Protein 2Z1U (pdb70)

Foldseek 3Di:
DQAQVCAPPDDNVVCCCVVAQCVLLPDVQQVVVDPDGDDDDDDDKFKDKDKAQAPPQDFFPDGSLLLQQQQQLQVRLQQQWQWAEKEKEKEFEHPADVVSVRVSSNNNSVQCVVSNYGHRYYYYHYDYHPPGDGIMMMMMIMTGHDDVVTADLQQADAQKFKKKLAAFQQLQLGSVQVVVVHDQDPPGTALRHHFNVLSNCCPPPLHQWHGKDFQFAQAQLVSQLSSLQSNQWEWEFEAVLRHHDPSSVVSQVVVVHDRRGGGHNNMMMTIGHPVSVVVSLVSSCVTRNNVRMGGTTGIRHAPRVYVPGRSWYWYQYPVRHIDTRDGDDDRPSSD

Sequence (335 aa):
TLLLDYGSGGRASHRLISDLFLRHFDNPILGTLNDAARLDLTGPLAMSTDSYTVDPIFFPGGDIGTLAVHGTVNDVSMLGARPRYLSCGFILEEGLDMDILERVVASMGKAAREAGVFIVTGDTKVVPRGACDKMFINTTGIGEILVDPAPSGDRARPGDAILISGSMGDHGLTILSQRQGLNFAADVCSDSASLNRVVEKLVLEVGDIHVLRDPTRGGLATTLNEIAGQSQAVCHVLETAVPVRESVRNGCSFLGLDPLYLANEGKLICILPEERAEAALAVLREGPHGEHAARIGSVKSVGELGAARAGQVVMETALGGHRLLSMLEQLPRIC

Secondary structure (DSSP, 8-state):
---GGGGTTSHHHHHHIIIIIIHHH--HHHHT-SSS------SSEEEEEEEE--SSSEETTEEHHHHHHHHHHHHHHTTTEEEEEEEEEEEEETT--HHHHHHHHHHHHHHHHHHT-EEEEEEEEEEPTTSSSSEEEEEEEEEEE--SSPP-GGG--TT-EEEE-S-SSHHHHHHHHHTTT----TT--------HHHHHHIIIII----EEE---TTHHHHHHHHHHHHHTSEEEEEGGGS---HHHHHHHHHTT--TTSS--SS--EEEE-HHHHHHHHHHHHTSTTGGG-EEEEEEE-TTSSSSPPTT-EEEEPTTSSEEE-------TT--

Organism: Nitratidesulfovibrio vulgaris (strain ATCC 29579 / DSM 644 / CCUG 34227 / NCIMB 8303 / VKM B-1760 / Hildenborough) (NCBI:txid882)

B-factor: mean 53.48, std 7.18, range [24.24, 90.48]

CATH classification: 3.30.1330.10 (+1 more: 3.90.650.10)

Radius of gyration: 20.57 Å; Cα contacts (8 Å, |Δi|>4): 828; chains: 1; bounding box: 59×43×48 Å

Nearest PDB structures (foldseek):
  2z1u-assembly1_A-2  TM=1.003E+00  e=2.510E-83  Nitratidesulfovibrio vulgaris str. Hildenborough
  2z1t-assembly1_A-2  TM=9.967E-01  e=1.721E-74  Nitratidesulfovibrio vulgaris str. Hildenborough
  3vti-assembly1_C  TM=8.862E-01  e=1.897E-44  Caldanaerobacter subterraneus subsp. tengcongensis MB4
  3vyu-assembly1_C  TM=9.091E-01  e=5.332E-41  Thermococcus kodakarensis KOD1
  3vyt-assembly1_C  TM=8.260E-01  e=3.171E-42  Thermococcus kodakarensis KOD1

Structure (mmCIF, N/CA/C/O backbone):
data_2Z1U
#
_entry.id   2Z1U
#
_cell.length_a   67.628
_cell.length_b   67.628
_cell.length_c   184.218
_cell.angle_alpha   90.00
_cell.angle_beta   90.00
_cell.angle_gamma   120.00
#
_symmetry.space_group_name_H-M   'P 31 2 1'
#
loop_
_entity.id
_entity.type
_entity.pdbx_description
1 polymer 'Hydrogenase expression/formation protein HypE'
2 non-polymer 'MAGNESIUM ION'
3 non-polymer "ADENOSINE-5'-TRIPHOSPHATE"
4 water water
#
loop_
_atom_site.group_PDB
_atom_site.id
_atom_site.type_symbol
_atom_site.label_atom_id
_atom_site.label_alt_id
_atom_site.label_comp_id
_atom_site.label_asym_id
_atom_site.label_entity_id
_atom_site.label_seq_id
_atom_site.pdbx_PDB_ins_code
_atom_site.Cartn_x
_atom_site.Cartn_y
_atom_site.Cartn_z
_atom_site.occupancy
_atom_site.B_iso_or_equiv
_atom_site.auth_seq_id
_atom_site.auth_comp_id
_atom_site.auth_asym_id
_atom_site.auth_atom_id
_atom_site.pdbx_PDB_model_num
ATOM 1 N N . THR A 1 7 ? -11.391 14.202 2.236 1.00 60.71 5 THR A N 1
ATOM 2 C CA . THR A 1 7 ? -11.682 15.657 2.071 1.00 60.79 5 THR A CA 1
ATOM 3 C C . THR A 1 7 ? -10.617 16.352 1.204 1.00 60.69 5 THR A C 1
ATOM 4 O O . THR A 1 7 ? -10.949 17.254 0.427 1.00 60.71 5 THR A O 1
ATOM 8 N N . LEU A 1 8 ? -9.350 15.950 1.332 1.00 60.48 6 LEU A N 1
ATOM 9 C CA . LEU A 1 8 ? -8.315 16.461 0.418 1.00 60.38 6 LEU A CA 1
ATOM 10 C C . LEU A 1 8 ? -8.352 15.721 -0.927 1.00 60.13 6 LEU A C 1
ATOM 11 O O . LEU A 1 8 ? -7.736 14.662 -1.100 1.00 60.20 6 LEU A O 1
ATOM 16 N N . LEU A 1 9 ? -9.093 16.290 -1.871 1.00 59.70 7 LEU A N 1
ATOM 17 C CA . LEU A 1 9 ? -9.263 15.683 -3.185 1.00 59.63 7 LEU A CA 1
ATOM 18 C C . LEU A 1 9 ? -7.995 15.849 -3.999 1.00 59.23 7 LEU A C 1
ATOM 19 O O . LEU A 1 9 ? -7.222 16.785 -3.769 1.00 59.08 7 LEU A O 1
ATOM 24 N N . LEU A 1 10 ? -7.785 14.939 -4.948 1.00 59.05 8 LEU A N 1
ATOM 25 C CA . LEU A 1 10 ? -6.715 15.088 -5.933 1.00 58.80 8 LEU A CA 1
ATOM 26 C C . LEU A 1 10 ? -6.725 16.470 -6.577 1.00 58.92 8 LEU A C 1
ATOM 27 O O . LEU A 1 10 ? -5.671 17.031 -6.838 1.00 58.40 8 LEU A O 1
ATOM 32 N N . ASP A 1 11 ? -7.925 17.013 -6.807 1.00 58.91 9 ASP A N 1
ATOM 33 C CA . ASP A 1 11 ? -8.120 18.353 -7.389 1.00 58.97 9 ASP A CA 1
ATOM 34 C C . ASP A 1 11 ? -7.217 19.438 -6.813 1.00 58.50 9 ASP A C 1
ATOM 35 O O . ASP A 1 11 ? -6.845 20.372 -7.526 1.00 58.26 9 ASP A O 1
ATOM 40 N N . TYR A 1 12 ? -6.890 19.328 -5.523 1.00 58.38 10 TYR A N 1
ATOM 41 C CA . TYR A 1 12 ? -6.065 20.327 -4.839 1.00 58.32 10 TYR A CA 1
ATOM 42 C C . TYR A 1 12 ? -4.603 20.295 -5.272 1.00 58.33 10 TYR A C 1
ATOM 43 O O . TYR A 1 12 ? -3.842 21.208 -4.938 1.00 58.61 10 TYR A O 1
ATOM 52 N N . GLY A 1 13 ? -4.218 19.260 -6.019 1.00 58.10 11 GLY A N 1
ATOM 53 C CA . GLY A 1 13 ? -2.856 19.147 -6.547 1.00 58.27 11 GLY A CA 1
ATOM 54 C C . GLY A 1 13 ? -2.718 19.309 -8.053 1.00 58.62 11 GLY A C 1
ATOM 55 O O . GLY A 1 13 ? -1.616 19.148 -8.605 1.00 57.92 11 GLY A O 1
ATOM 56 N N . SER A 1 14 ? -3.827 19.644 -8.713 1.00 58.94 12 SER A N 1
ATOM 57 C CA . SER A 1 14 ? -3.883 19.733 -10.178 1.00 59.50 12 SER A CA 1
ATOM 58 C C . SER A 1 14 ? -3.364 21.066 -10.714 1.00 60.23 12 SER A C 1
ATOM 59 O O . SER A 1 14 ? -3.060 21.181 -11.897 1.00 60.27 12 SER A O 1
ATOM 62 N N . GLY A 1 15 ? -3.281 22.067 -9.839 1.00 61.09 13 GLY A N 1
ATOM 63 C CA . GLY A 1 15 ? -2.807 23.392 -10.215 1.00 61.50 13 GLY A CA 1
ATOM 64 C C . GLY A 1 15 ? -3.888 24.335 -10.714 1.00 61.98 13 GLY A C 1
ATOM 65 O O . GLY A 1 15 ? -3.575 25.419 -11.208 1.00 62.95 13 GLY A O 1
ATOM 66 N N . GLY A 1 16 ? -5.154 23.931 -10.582 1.00 61.71 14 GLY A N 1
ATOM 67 C CA . GLY A 1 16 ? -6.312 24.701 -11.061 1.00 61.44 14 GLY A CA 1
ATOM 68 C C . GLY A 1 16 ? -6.951 25.597 -10.011 1.00 61.14 14 GLY A C 1
ATOM 69 O O . GLY A 1 16 ? -6.273 26.068 -9.099 1.00 60.40 14 GLY A O 1
ATOM 70 N N . ARG A 1 17 ? -8.258 25.830 -10.135 1.00 61.06 15 ARG A N 1
ATOM 71 C CA . ARG A 1 17 ? -8.974 26.767 -9.256 1.00 61.28 15 ARG A CA 1
ATOM 72 C C . ARG A 1 17 ? -8.977 26.377 -7.764 1.00 60.77 15 ARG A C 1
ATOM 73 O O . ARG A 1 17 ? -8.771 27.232 -6.897 1.00 60.80 15 ARG A O 1
ATOM 81 N N . ALA A 1 18 ? -9.227 25.098 -7.477 1.00 60.00 16 ALA A N 1
ATOM 82 C CA . ALA A 1 18 ? -9.203 24.581 -6.102 1.00 59.49 16 ALA A CA 1
ATOM 83 C C . ALA A 1 18 ? -7.786 24.659 -5.483 1.00 58.91 16 ALA A C 1
ATOM 84 O O . ALA A 1 18 ? -7.633 24.978 -4.292 1.00 58.50 16 ALA A O 1
ATOM 86 N N . SER A 1 19 ? -6.767 24.364 -6.286 1.00 58.14 17 SER A N 1
ATOM 87 C CA . SER A 1 19 ? -5.373 24.539 -5.858 1.00 57.98 17 SER A CA 1
ATOM 88 C C . SER A 1 19 ? -5.130 25.960 -5.361 1.00 57.23 17 SER A C 1
ATOM 89 O O . SER A 1 19 ? -4.624 26.155 -4.254 1.00 56.49 17 SER A O 1
ATOM 92 N N . HIS A 1 20 ? -5.502 26.945 -6.182 1.00 56.73 18 HIS A N 1
ATOM 93 C CA . HIS A 1 20 ? -5.284 28.350 -5.853 1.00 57.48 18 HIS A CA 1
ATOM 94 C C . HIS A 1 20 ? -6.086 28.766 -4.615 1.00 57.17 18 HIS A C 1
ATOM 95 O O . HIS A 1 20 ? -5.613 29.565 -3.808 1.00 56.90 18 HIS A O 1
ATOM 102 N N . ARG A 1 21 ? -7.287 28.209 -4.466 1.00 57.44 19 ARG A N 1
ATOM 103 C CA . ARG A 1 21 ? -8.121 28.433 -3.279 1.00 57.56 19 ARG A CA 1
ATOM 104 C C . ARG A 1 21 ? -7.449 27.922 -1.991 1.00 57.19 19 ARG A C 1
ATOM 105 O O . ARG A 1 21 ? -7.365 28.641 -0.990 1.00 56.64 19 ARG A O 1
ATOM 113 N N . LEU A 1 22 ? -6.964 26.683 -2.022 1.00 56.77 20 LEU A N 1
ATOM 114 C CA . LEU A 1 22 ? -6.242 26.114 -0.881 1.00 56.65 20 LEU A CA 1
ATOM 115 C C . LEU A 1 22 ? -5.070 27.022 -0.491 1.00 56.22 20 LEU A C 1
ATOM 116 O O . LEU A 1 22 ? -4.898 27.346 0.677 1.00 55.91 20 LEU A O 1
ATOM 121 N N . ILE A 1 23 ? -4.276 27.430 -1.485 1.00 56.41 21 ILE A N 1
ATOM 122 C CA . ILE A 1 23 ? -3.111 28.284 -1.259 1.00 56.01 21 ILE A CA 1
ATOM 123 C C . ILE A 1 23 ? -3.513 29.620 -0.613 1.00 56.20 21 ILE A C 1
ATOM 124 O O . ILE A 1 23 ? -2.956 29.988 0.416 1.00 55.92 21 ILE A O 1
ATOM 129 N N . SER A 1 24 ? -4.483 30.334 -1.193 1.00 56.27 22 SER A N 1
ATOM 130 C CA . SER A 1 24 ? -4.919 31.610 -0.604 1.00 56.50 22 SER A CA 1
ATOM 131 C C . SER A 1 24 ? -5.658 31.478 0.722 1.00 56.18 22 SER A C 1
ATOM 132 O O . SER A 1 24 ? -5.371 32.208 1.670 1.00 56.64 22 SER A O 1
ATOM 135 N N . ASP A 1 25 ? -6.605 30.550 0.796 1.00 56.00 23 ASP A N 1
ATOM 136 C CA . ASP A 1 25 ? -7.507 30.490 1.949 1.00 55.85 23 ASP A CA 1
ATOM 137 C C . ASP A 1 25 ? -6.908 29.784 3.158 1.00 56.00 23 ASP A C 1
ATOM 138 O O . ASP A 1 25 ? -7.352 30.006 4.278 1.00 55.59 23 ASP A O 1
ATOM 143 N N . LEU A 1 26 ? -5.914 28.925 2.940 1.00 55.47 24 LEU A N 1
ATOM 144 C CA . LEU A 1 26 ? -5.300 28.223 4.060 1.00 55.67 24 LEU A CA 1
ATOM 145 C C . LEU A 1 26 ? -3.882 28.692 4.340 1.00 55.54 24 LEU A C 1
ATOM 146 O O . LEU A 1 26 ? -3.616 29.249 5.407 1.00 55.30 24 LEU A O 1
ATOM 151 N N . PHE A 1 27 ? -2.983 28.463 3.383 1.00 55.51 25 PHE A N 1
ATOM 152 C CA . PHE A 1 27 ? -1.552 28.713 3.595 1.00 56.25 25 PHE A CA 1
ATOM 153 C C . PHE A 1 27 ? -1.250 30.194 3.814 1.00 56.46 25 PHE A C 1
ATOM 154 O O . PHE A 1 27 ? -0.656 30.551 4.830 1.00 56.79 25 PHE A O 1
ATOM 162 N N . LEU A 1 28 ? -1.681 31.048 2.880 1.00 56.68 26 LEU A N 1
ATOM 163 C CA . LEU A 1 28 ? -1.493 32.500 2.999 1.00 57.17 26 LEU A CA 1
ATOM 164 C C . LEU A 1 28 ? -2.159 33.076 4.237 1.00 56.84 26 LEU A C 1
ATOM 165 O O . LEU A 1 28 ? -1.633 34.001 4.858 1.00 56.99 26 LEU A O 1
ATOM 170 N N . ARG A 1 29 ? -3.315 32.527 4.594 1.00 56.67 27 ARG A N 1
ATOM 171 C CA . ARG A 1 29 ? -4.047 33.014 5.757 1.00 56.93 27 ARG A CA 1
ATOM 172 C C . ARG A 1 29 ? -3.203 32.843 7.015 1.00 56.29 27 ARG A C 1
ATOM 173 O O . ARG A 1 29 ? -3.037 33.782 7.796 1.00 55.94 27 ARG A O 1
ATOM 181 N N . HIS A 1 30 ? -2.652 31.646 7.196 1.00 56.01 28 HIS A N 1
ATOM 182 C CA . HIS A 1 30 ? -1.838 31.345 8.378 1.00 55.55 28 HIS A CA 1
ATOM 183 C C . HIS A 1 30 ? -0.416 31.915 8.358 1.00 55.39 28 HIS A C 1
ATOM 184 O O . HIS A 1 30 ? 0.133 32.256 9.417 1.00 55.47 28 HIS A O 1
ATOM 191 N N . PHE A 1 31 ? 0.179 32.006 7.167 1.00 55.00 29 PHE A N 1
ATOM 192 C CA . PHE A 1 31 ? 1.571 32.464 7.025 1.00 54.30 29 PHE A CA 1
ATOM 193 C C . PHE A 1 31 ? 1.669 33.988 6.853 1.00 54.94 29 PHE A C 1
ATOM 194 O O . PHE A 1 31 ? 2.754 34.567 7.009 1.00 55.19 29 PHE A O 1
ATOM 202 N N . ASP A 1 32 ? 0.519 34.590 6.536 1.00 54.88 30 ASP A N 1
ATOM 203 C CA . ASP A 1 32 ? 0.255 36.049 6.450 1.00 55.68 30 ASP A CA 1
ATOM 204 C C . ASP A 1 32 ? 1.469 36.975 6.436 1.00 54.98 30 ASP A C 1
ATOM 205 O O . ASP A 1 32 ? 1.952 37.388 7.496 1.00 54.80 30 ASP A O 1
ATOM 210 N N . ASN A 1 33 ? 1.949 37.285 5.228 1.00 53.99 31 ASN A N 1
ATOM 211 C CA . ASN A 1 33 ? 2.993 38.289 5.023 1.00 53.09 31 ASN A CA 1
ATOM 212 C C . ASN A 1 33 ? 3.005 38.742 3.562 1.00 52.53 31 ASN A C 1
ATOM 213 O O . ASN A 1 33 ? 2.592 37.980 2.684 1.00 52.93 31 ASN A O 1
ATOM 218 N N . PRO A 1 34 ? 3.464 39.981 3.293 1.00 52.25 32 PRO A N 1
ATOM 219 C CA . PRO A 1 34 ? 3.325 40.532 1.938 1.00 51.95 32 PRO A CA 1
ATOM 220 C C . PRO A 1 34 ? 4.343 39.995 0.939 1.00 51.36 32 PRO A C 1
ATOM 221 O O . PRO A 1 34 ? 4.180 40.205 -0.266 1.00 50.52 32 PRO A O 1
ATOM 225 N N . ILE A 1 35 ? 5.379 39.310 1.432 1.00 51.43 33 ILE A N 1
ATOM 226 C CA . ILE A 1 35 ? 6.326 38.628 0.543 1.00 50.87 33 ILE A CA 1
ATOM 227 C C . ILE A 1 35 ? 5.674 37.399 -0.080 1.00 50.92 33 ILE A C 1
ATOM 228 O O . ILE A 1 35 ? 5.638 37.291 -1.301 1.00 52.40 33 ILE A O 1
ATOM 233 N N . LEU A 1 36 ? 5.179 36.481 0.748 1.00 50.44 34 LEU A N 1
ATOM 234 C CA . LEU A 1 36 ? 4.324 35.370 0.285 1.00 49.58 34 LEU A CA 1
ATOM 235 C C . LEU A 1 36 ? 3.089 35.836 -0.519 1.00 50.35 34 LEU A C 1
ATOM 236 O O . LEU A 1 36 ? 2.731 35.229 -1.541 1.00 50.30 34 LEU A O 1
ATOM 241 N N . GLY A 1 37 ? 2.442 36.903 -0.043 1.00 50.45 35 GLY A N 1
ATOM 242 C CA . GLY A 1 37 ? 1.170 37.393 -0.619 1.00 50.58 35 GLY A CA 1
ATOM 243 C C . GLY A 1 37 ? 1.283 37.712 -2.101 1.00 51.55 35 GLY A C 1
ATOM 244 O O . GLY A 1 37 ? 0.316 37.698 -2.839 1.00 50.39 35 GLY A O 1
ATOM 245 N N . THR A 1 38 ? 2.502 37.977 -2.532 1.00 52.00 36 THR A N 1
ATOM 246 C CA . THR A 1 38 ? 2.802 38.283 -3.914 1.00 53.03 36 THR A CA 1
ATOM 247 C C . THR A 1 38 ? 2.355 37.145 -4.887 1.00 53.51 36 THR A C 1
ATOM 248 O O . THR A 1 38 ? 1.939 37.411 -6.025 1.00 53.40 36 THR A O 1
ATOM 252 N N . LEU A 1 39 ? 2.409 35.890 -4.421 1.00 53.15 37 LEU A N 1
ATOM 253 C CA . LEU A 1 39 ? 1.947 34.724 -5.203 1.00 52.96 37 LEU A CA 1
ATOM 254 C C . LEU A 1 39 ? 2.591 34.639 -6.599 1.00 53.03 37 LEU A C 1
ATOM 255 O O . LEU A 1 39 ? 1.924 34.356 -7.614 1.00 53.05 37 LEU A O 1
ATOM 260 N N . ASN A 1 40 ? 3.889 34.926 -6.645 1.00 50.83 38 ASN A N 1
ATOM 261 C CA . ASN A 1 40 ? 4.655 34.816 -7.868 1.00 51.26 38 ASN A CA 1
ATOM 262 C C . ASN A 1 40 ? 5.400 33.478 -7.893 1.00 50.86 38 ASN A C 1
ATOM 263 O O . ASN A 1 40 ? 5.311 32.690 -6.929 1.00 50.53 38 ASN A O 1
ATOM 268 N N . ASP A 1 41 ? 6.151 33.231 -8.969 1.00 51.25 39 ASP A N 1
ATOM 269 C CA . ASP A 1 41 ? 6.928 31.991 -9.095 1.00 51.05 39 ASP A CA 1
ATOM 270 C C . ASP A 1 41 ? 8.078 31.896 -8.089 1.00 51.37 39 ASP A C 1
ATOM 271 O O . ASP A 1 41 ? 8.618 30.812 -7.858 1.00 50.06 39 ASP A O 1
ATOM 276 N N . ALA A 1 42 ? 8.460 33.040 -7.524 1.00 51.02 40 ALA A N 1
ATOM 277 C CA . ALA A 1 42 ? 9.466 33.076 -6.465 1.00 51.22 40 ALA A CA 1
ATOM 278 C C . ALA A 1 42 ? 9.166 34.234 -5.532 1.00 51.24 40 ALA A C 1
ATOM 279 O O . ALA A 1 42 ? 8.453 35.166 -5.902 1.00 50.51 40 ALA A O 1
ATOM 281 N N . ALA A 1 43 ? 9.747 34.173 -4.340 1.00 51.92 41 ALA A N 1
ATOM 282 C CA . ALA A 1 43 ? 9.667 35.258 -3.384 1.00 52.57 41 ALA A CA 1
ATOM 283 C C . ALA A 1 43 ? 10.865 36.201 -3.563 1.00 52.35 41 ALA A C 1
ATOM 284 O O . ALA A 1 43 ? 11.993 35.744 -3.754 1.00 51.47 41 ALA A O 1
ATOM 286 N N . ARG A 1 44 ? 10.613 37.503 -3.485 1.00 51.90 42 ARG A N 1
ATOM 287 C CA . ARG A 1 44 ? 11.672 38.516 -3.485 1.00 52.71 42 ARG A CA 1
ATOM 288 C C . ARG A 1 44 ? 12.134 38.765 -2.065 1.00 53.55 42 ARG A C 1
ATOM 289 O O . ARG A 1 44 ? 11.319 39.047 -1.174 1.00 53.24 42 ARG A O 1
ATOM 297 N N . LEU A 1 45 ? 13.449 38.658 -1.866 1.00 54.25 43 LEU A N 1
ATOM 298 C CA . LEU A 1 45 ? 14.076 38.742 -0.560 1.00 55.76 43 LEU A CA 1
ATOM 299 C C . LEU A 1 45 ? 15.171 39.818 -0.533 1.00 56.59 43 LEU A C 1
ATOM 300 O O . LEU A 1 45 ? 16.020 39.879 -1.424 1.00 56.65 43 LEU A O 1
ATOM 305 N N . ASP A 1 46 ? 15.153 40.670 0.487 1.00 57.97 44 ASP A N 1
ATOM 306 C CA . ASP A 1 46 ? 16.243 41.627 0.682 1.00 59.47 44 ASP A CA 1
ATOM 307 C C . ASP A 1 46 ? 17.137 41.181 1.811 1.00 59.60 44 ASP A C 1
ATOM 308 O O . ASP A 1 46 ? 16.801 41.395 2.970 1.00 59.73 44 ASP A O 1
ATOM 313 N N . LEU A 1 47 ? 18.281 40.584 1.480 1.00 60.60 45 LEU A N 1
ATOM 314 C CA . LEU A 1 47 ? 19.161 40.012 2.511 1.00 61.52 45 LEU A CA 1
ATOM 315 C C . LEU A 1 47 ? 20.634 40.467 2.497 1.00 62.32 45 LEU A C 1
ATOM 316 O O . LEU A 1 47 ? 21.210 40.730 1.437 1.00 62.87 45 LEU A O 1
ATOM 321 N N . THR A 1 48 ? 21.240 40.536 3.687 1.00 62.73 46 THR A N 1
ATOM 322 C CA . THR A 1 48 ? 22.635 40.982 3.813 1.00 63.48 46 THR A CA 1
ATOM 323 C C . THR A 1 48 ? 23.717 39.889 3.696 1.00 63.14 46 THR A C 1
ATOM 324 O O . THR A 1 48 ? 24.050 39.199 4.681 1.00 63.58 46 THR A O 1
ATOM 328 N N . GLY A 1 49 ? 24.254 39.657 2.474 1.00 62.95 47 GLY A N 1
ATOM 329 C CA . GLY A 1 49 ? 25.627 39.292 2.180 1.00 62.41 47 GLY A CA 1
ATOM 330 C C . GLY A 1 49 ? 25.899 37.819 2.418 1.00 61.70 47 GLY A C 1
ATOM 331 O O . GLY A 1 49 ? 25.602 36.929 1.592 1.00 62.90 47 GLY A O 1
ATOM 332 N N . PRO A 1 50 ? 26.764 37.503 3.455 1.00 60.57 48 PRO A N 1
ATOM 333 C CA . PRO A 1 50 ? 27.068 36.110 3.775 1.00 59.19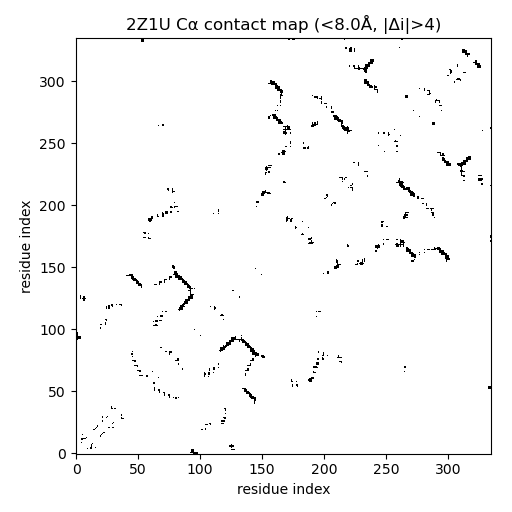 48 PRO A CA 1
ATOM 334 C C . PRO A 1 50 ? 25.826 35.484 4.392 1.00 57.56 48 PRO A C 1
ATOM 335 O O . PRO A 1 50 ? 25.333 35.965 5.415 1.00 57.12 48 PRO A O 1
ATOM 339 N N . LEU A 1 51 ? 25.308 34.445 3.743 1.00 55.91 49 LEU A N 1
ATOM 340 C CA . LEU A 1 51 ? 24.051 33.828 4.149 1.00 54.30 49 LEU A CA 1
ATOM 341 C C . LEU A 1 51 ? 24.258 32.371 4.494 1.00 53.55 49 LEU A C 1
ATOM 342 O O . LEU A 1 51 ? 25.221 31.753 4.049 1.00 54.33 49 LEU A O 1
ATOM 347 N N . ALA A 1 52 ? 23.349 31.830 5.295 1.00 52.34 50 ALA A N 1
ATOM 348 C CA . ALA A 1 52 ? 23.330 30.411 5.598 1.00 51.75 50 ALA A CA 1
ATOM 349 C C . ALA A 1 52 ? 22.026 29.795 5.051 1.00 51.73 50 ALA A C 1
ATOM 350 O O . ALA A 1 52 ? 20.950 30.356 5.246 1.00 50.93 50 ALA A O 1
ATOM 352 N N . MET A 1 53 ? 22.146 28.662 4.357 1.00 51.03 51 MET A N 1
ATOM 353 C CA . MET A 1 53 ? 21.002 27.980 3.751 1.00 51.18 51 MET A CA 1
ATOM 354 C C . MET A 1 53 ? 20.971 26.487 4.115 1.00 49.81 51 MET A C 1
ATOM 355 O O . MET A 1 53 ? 21.985 25.781 3.995 1.00 50.29 51 MET A O 1
ATOM 360 N N . SER A 1 54 ? 19.813 26.010 4.545 1.00 49.12 52 SER A N 1
ATOM 361 C CA . SER A 1 54 ? 19.621 24.601 4.925 1.00 49.29 52 SER A CA 1
ATOM 362 C C . SER A 1 54 ? 18.274 24.080 4.447 1.00 49.26 52 SER A C 1
ATOM 363 O O . SER A 1 54 ? 17.287 24.840 4.421 1.00 48.43 52 SER A O 1
ATOM 366 N N . THR A 1 55 ? 18.209 22.802 4.083 1.00 48.30 53 THR A N 1
ATOM 367 C CA . THR A 1 55 ? 16.916 22.180 3.785 1.00 48.44 53 THR A CA 1
ATOM 368 C C . THR A 1 55 ? 16.733 20.882 4.584 1.00 48.77 53 THR A C 1
ATOM 369 O O . THR A 1 55 ? 17.693 20.185 4.848 1.00 49.92 53 THR A O 1
ATOM 373 N N . ASP A 1 56 ? 15.493 20.560 4.927 1.00 49.13 54 ASP A N 1
ATOM 374 C CA . ASP A 1 56 ? 15.180 19.286 5.578 1.00 48.70 54 ASP A CA 1
ATOM 375 C C . ASP A 1 56 ? 13.774 18.864 5.223 1.00 48.22 54 ASP A C 1
ATOM 376 O O . ASP A 1 56 ? 12.875 19.704 5.166 1.00 48.00 54 ASP A O 1
ATOM 381 N N . SER A 1 57 ? 13.584 17.569 4.968 1.00 47.71 55 SER A N 1
ATOM 382 C CA . SER A 1 57 ? 12.238 17.038 4.829 1.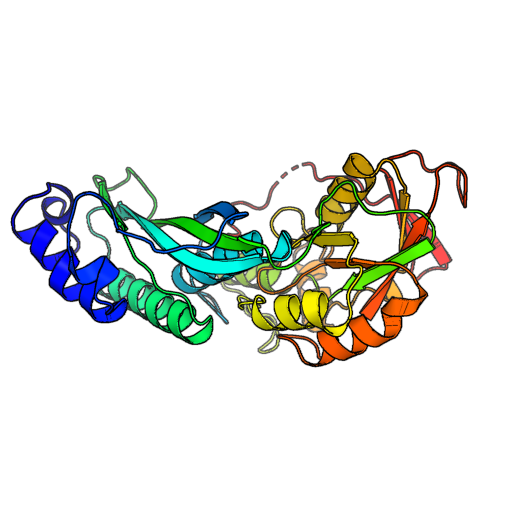00 48.38 55 SER A CA 1
ATOM 383 C C . SER A 1 57 ? 11.850 16.392 6.146 1.00 48.93 55 SER A C 1
ATOM 384 O O . SER A 1 57 ? 12.704 15.880 6.857 1.00 49.22 55 SER A O 1
ATOM 387 N N . TYR A 1 58 ? 10.550 16.394 6.435 1.00 49.27 56 TYR A N 1
ATOM 388 C CA . TYR A 1 58 ? 10.010 15.920 7.706 1.00 49.43 56 TYR A CA 1
ATOM 389 C C . TYR A 1 58 ? 9.015 14.807 7.415 1.00 49.82 56 TYR A C 1
ATOM 390 O O . TYR A 1 58 ? 8.125 14.956 6.578 1.00 50.03 56 TYR A O 1
ATOM 399 N N . THR A 1 59 ? 9.215 13.671 8.077 1.00 49.77 57 THR A N 1
ATOM 400 C CA . THR A 1 59 ? 8.521 12.425 7.738 1.00 49.52 57 THR A CA 1
ATOM 401 C C . THR A 1 59 ? 7.991 11.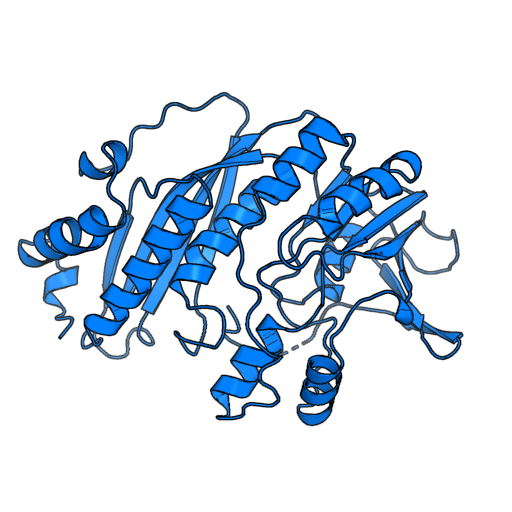760 9.015 1.00 49.22 57 THR A C 1
ATOM 402 O O . THR A 1 59 ? 7.707 10.564 9.026 1.00 49.05 57 THR A O 1
ATOM 406 N N . VAL A 1 60 ? 7.847 12.544 10.078 1.00 48.84 58 VAL A N 1
ATOM 407 C CA . VAL A 1 60 ? 7.528 11.997 11.411 1.00 48.96 58 VAL A CA 1
ATOM 408 C C . VAL A 1 60 ? 6.211 11.205 11.406 1.00 49.24 58 VAL A C 1
ATOM 409 O O . VAL A 1 60 ? 5.213 11.594 10.775 1.00 49.21 58 VAL A O 1
ATOM 413 N N . ASP A 1 61 ? 6.248 10.069 12.083 1.00 49.64 59 ASP A N 1
ATOM 414 C CA . ASP A 1 61 ? 5.086 9.227 12.263 1.00 50.12 59 ASP A CA 1
ATOM 415 C C . ASP A 1 61 ? 5.040 8.863 13.734 1.00 50.43 59 ASP A C 1
ATOM 416 O O . ASP A 1 61 ? 5.980 8.233 14.228 1.00 50.72 59 ASP A O 1
ATOM 421 N N . PRO A 1 62 ? 3.956 9.247 14.452 1.00 50.69 60 PRO A N 1
ATOM 422 C CA . PRO A 1 62 ? 2.740 9.928 13.995 1.00 50.70 60 PRO A CA 1
ATOM 423 C C . PRO A 1 62 ? 2.924 11.431 13.747 1.00 50.87 60 PRO A C 1
ATOM 424 O O . PRO A 1 62 ? 3.945 12.007 14.131 1.00 50.56 60 PRO A O 1
ATOM 428 N N . ILE A 1 63 ? 1.924 12.043 13.119 1.00 50.68 61 ILE A N 1
ATOM 429 C CA . ILE A 1 63 ? 1.976 13.451 12.736 1.00 51.18 61 ILE A CA 1
ATOM 430 C C . ILE A 1 63 ? 1.850 14.332 13.964 1.00 50.85 61 ILE A C 1
ATOM 431 O O . ILE A 1 63 ? 2.495 15.380 14.039 1.00 50.72 61 ILE A O 1
ATOM 436 N N . PHE A 1 64 ? 1.010 13.895 14.905 1.00 50.44 62 PHE A N 1
ATOM 437 C CA . PHE A 1 64 ? 0.779 14.592 16.174 1.00 50.25 62 PHE A CA 1
ATOM 438 C C . PHE A 1 64 ? 1.288 13.749 17.346 1.00 49.92 62 PHE A C 1
ATOM 439 O O . PHE A 1 64 ? 1.085 12.530 17.382 1.00 49.53 62 PHE A O 1
ATOM 447 N N . PHE A 1 65 ? 1.951 14.410 18.296 1.00 49.49 63 PHE A N 1
ATOM 448 C CA . PHE A 1 65 ? 2.541 13.759 19.485 1.00 48.96 63 PHE A CA 1
ATOM 449 C C . PHE A 1 65 ? 2.602 14.783 20.624 1.00 48.87 63 PHE A C 1
ATOM 450 O O . PHE A 1 65 ? 2.484 15.974 20.365 1.00 49.01 63 PHE A O 1
ATOM 458 N N . PRO A 1 66 ? 2.723 14.332 21.893 1.00 49.25 64 PRO A N 1
ATOM 459 C CA . PRO A 1 66 ? 2.925 15.298 22.974 1.00 49.18 64 PRO A CA 1
ATOM 460 C C . PRO A 1 66 ? 4.085 16.255 22.687 1.00 49.51 64 PRO A C 1
ATOM 461 O O . PRO A 1 66 ? 5.193 15.806 22.378 1.00 49.99 64 PRO A O 1
ATOM 465 N N . GLY A 1 67 ? 3.814 17.557 22.756 1.00 49.24 65 GLY A N 1
ATOM 466 C CA . GLY A 1 67 ? 4.852 18.580 22.627 1.00 48.86 65 GLY A CA 1
ATOM 467 C C . GLY A 1 67 ? 5.128 19.078 21.220 1.00 49.17 65 GLY A C 1
ATOM 468 O O . GLY A 1 67 ? 5.937 19.991 21.035 1.00 49.25 65 GLY A O 1
ATOM 469 N N . GLY A 1 68 ? 4.492 18.480 20.215 1.00 48.56 66 GLY A N 1
ATOM 470 C CA . GLY A 1 68 ? 4.654 18.996 18.870 1.00 49.04 66 GLY A CA 1
ATOM 471 C C . GLY A 1 68 ? 3.868 18.290 17.795 1.00 49.11 66 GLY A C 1
ATOM 472 O O . GLY A 1 68 ? 2.950 17.510 18.077 1.00 49.42 66 GLY A O 1
ATOM 473 N N . ASP A 1 69 ? 4.241 18.580 16.554 1.00 48.82 67 ASP A N 1
ATOM 474 C CA . ASP A 1 69 ? 3.712 17.895 15.393 1.00 48.94 67 ASP A CA 1
ATOM 475 C C . ASP A 1 69 ? 4.666 18.094 14.217 1.00 49.16 67 ASP A C 1
ATOM 476 O O . ASP A 1 69 ? 5.698 18.763 14.362 1.00 48.95 67 ASP A O 1
ATOM 481 N N . ILE A 1 70 ? 4.340 17.508 13.063 1.00 49.16 68 ILE A N 1
ATOM 482 C CA . ILE A 1 70 ? 5.184 17.656 11.851 1.00 49.71 68 ILE A CA 1
ATOM 483 C C . ILE A 1 70 ? 5.391 19.126 11.416 1.00 49.51 68 ILE A C 1
ATOM 484 O O . ILE A 1 70 ? 6.442 19.477 10.884 1.00 49.49 68 ILE A O 1
ATOM 489 N N . GLY A 1 71 ? 4.398 19.977 11.667 1.00 49.64 69 GLY A N 1
ATOM 490 C CA . GLY A 1 71 ? 4.511 21.400 11.367 1.00 49.66 69 GLY A CA 1
ATOM 491 C C . GLY A 1 71 ? 5.461 22.132 12.293 1.00 49.23 69 GLY A C 1
ATOM 492 O O . GLY A 1 71 ? 6.254 22.965 11.880 1.00 49.94 69 GLY A O 1
ATOM 493 N N . THR A 1 72 ? 5.368 21.813 13.561 1.00 48.91 70 THR A N 1
ATOM 494 C CA . THR A 1 72 ? 6.257 22.345 14.551 1.00 49.62 70 THR A CA 1
ATOM 495 C C . THR A 1 72 ? 7.716 21.898 14.221 1.00 49.11 70 THR A C 1
ATOM 496 O O . THR A 1 72 ? 8.651 22.716 14.224 1.00 48.60 70 THR A O 1
ATOM 500 N N . LEU A 1 73 ? 7.891 20.614 13.904 1.00 48.02 71 LEU A N 1
ATOM 501 C CA . LEU A 1 73 ? 9.203 20.087 13.477 1.00 48.86 71 LEU A CA 1
ATOM 502 C C . LEU A 1 73 ? 9.725 20.779 12.208 1.00 48.75 71 LEU A C 1
ATOM 503 O O . LEU A 1 73 ? 10.903 21.181 12.136 1.00 47.91 71 LEU A O 1
ATOM 508 N N . ALA A 1 74 ? 8.838 20.927 11.220 1.00 48.44 72 ALA A N 1
ATOM 509 C CA . ALA A 1 74 ? 9.196 21.524 9.938 1.00 48.91 72 ALA A CA 1
ATOM 510 C C . ALA A 1 74 ? 9.767 22.956 10.083 1.00 49.67 72 ALA A C 1
ATOM 511 O O . ALA A 1 74 ? 10.769 23.304 9.441 1.00 50.24 72 ALA A O 1
ATOM 513 N N . VAL A 1 75 ? 9.148 23.770 10.938 1.00 50.15 73 VAL A N 1
ATOM 514 C CA . VAL A 1 75 ? 9.677 25.115 11.218 1.00 50.13 73 VAL A CA 1
ATOM 515 C C . VAL A 1 75 ? 10.911 25.112 12.156 1.00 50.27 73 VAL A C 1
ATOM 516 O O . VAL A 1 75 ? 11.978 25.618 11.777 1.00 49.53 73 VAL A O 1
ATOM 520 N N . HIS A 1 76 ? 10.763 24.564 13.368 1.00 49.25 74 HIS A N 1
ATOM 521 C CA . HIS A 1 76 ? 11.854 24.573 14.362 1.00 50.36 74 HIS A CA 1
ATOM 522 C C . HIS A 1 76 ? 13.155 23.949 13.854 1.00 50.13 74 HIS A C 1
ATOM 523 O O . HIS A 1 76 ? 14.241 24.516 14.030 1.00 50.59 74 HIS A O 1
ATOM 530 N N . GLY A 1 77 ? 13.043 22.794 13.214 1.00 50.23 75 GLY A N 1
ATOM 531 C CA . GLY A 1 77 ? 14.247 22.039 12.783 1.00 49.80 75 GLY A CA 1
ATOM 532 C C . GLY A 1 77 ? 15.061 22.850 11.778 1.00 50.05 75 GLY A C 1
ATOM 533 O O . GLY A 1 77 ? 16.303 22.851 11.810 1.00 50.25 75 GLY A O 1
ATOM 534 N N . THR A 1 78 ? 14.365 23.551 10.888 1.00 49.45 76 THR A N 1
ATOM 535 C CA . THR A 1 78 ? 15.019 24.289 9.809 1.00 49.82 76 THR A CA 1
ATOM 536 C C . THR A 1 78 ? 15.534 25.663 10.308 1.00 49.50 76 THR A C 1
ATOM 537 O O . THR A 1 78 ? 16.651 26.085 9.960 1.00 48.53 76 THR A O 1
ATOM 541 N N . VAL A 1 79 ? 14.731 26.324 11.139 1.00 48.98 77 VAL A N 1
ATOM 542 C CA . VAL A 1 79 ? 15.183 27.492 11.907 1.00 49.00 77 VAL A CA 1
ATOM 543 C C . VAL A 1 79 ? 16.479 27.109 12.669 1.00 49.04 77 VAL A C 1
ATOM 544 O O . VAL A 1 79 ? 17.486 27.833 12.606 1.00 48.81 77 VAL A O 1
ATOM 548 N N . ASN A 1 80 ? 16.464 25.955 13.353 1.00 48.68 78 ASN A N 1
ATOM 549 C CA . ASN A 1 80 ? 17.639 25.493 14.092 1.00 49.10 78 ASN A CA 1
ATOM 550 C C . ASN A 1 80 ? 18.864 25.227 13.211 1.00 49.73 78 ASN A C 1
ATOM 551 O O . ASN A 1 80 ? 19.961 25.676 13.545 1.00 50.62 78 ASN A O 1
ATOM 556 N N . ASP A 1 81 ? 18.691 24.503 12.105 1.00 49.16 79 ASP A N 1
ATOM 557 C CA . ASP A 1 81 ? 19.823 24.189 11.235 1.00 50.01 79 ASP A CA 1
ATOM 558 C C . ASP A 1 81 ? 20.525 25.446 10.687 1.00 49.63 79 ASP A C 1
ATOM 559 O O . ASP A 1 81 ? 21.749 25.524 10.670 1.00 48.89 79 ASP A O 1
ATOM 564 N N . VAL A 1 82 ? 19.738 26.406 10.213 1.00 48.66 80 VAL A N 1
ATOM 565 C CA . VAL A 1 82 ? 20.288 27.701 9.793 1.00 48.62 80 VAL A CA 1
ATOM 566 C C . VAL A 1 82 ? 21.083 28.360 10.935 1.00 48.41 80 VAL A C 1
ATOM 567 O O . VAL A 1 82 ? 22.192 28.866 10.712 1.00 48.75 80 VAL A O 1
ATOM 571 N N . SER A 1 83 ? 20.520 28.335 12.146 1.00 48.28 81 SER A N 1
ATOM 572 C CA . SER A 1 83 ? 21.177 28.878 13.353 1.00 48.54 81 SER A CA 1
ATOM 573 C C . SER A 1 83 ? 22.530 28.250 13.673 1.00 49.16 81 SER A C 1
ATOM 574 O O . SER A 1 83 ? 23.423 28.932 14.200 1.00 49.03 81 SER A O 1
ATOM 577 N N . MET A 1 84 ? 22.684 26.958 13.364 1.00 49.59 82 MET A N 1
ATOM 578 C CA . MET A 1 84 ? 23.945 26.240 13.660 1.00 49.97 82 MET A CA 1
ATOM 579 C C . MET A 1 84 ? 25.172 26.836 12.969 1.00 49.90 82 MET A C 1
ATOM 580 O O . MET A 1 84 ? 26.286 26.638 13.428 1.00 51.01 82 MET A O 1
ATOM 585 N N . LEU A 1 85 ? 24.969 27.553 11.864 1.00 50.25 83 LEU A N 1
ATOM 586 C CA . LEU A 1 85 ? 26.064 28.266 11.212 1.00 50.28 83 LEU A CA 1
ATOM 587 C C . LEU A 1 85 ? 26.243 29.687 11.754 1.00 50.73 83 LEU A C 1
ATOM 588 O O . LEU A 1 85 ? 26.842 30.534 11.091 1.00 50.98 83 LEU A O 1
ATOM 593 N N . GLY A 1 86 ? 25.733 29.951 12.957 1.00 50.62 84 GLY A N 1
ATOM 594 C CA . GLY A 1 86 ? 25.918 31.254 13.590 1.00 50.04 84 GLY A CA 1
ATOM 595 C C . GLY A 1 86 ? 25.204 32.331 12.802 1.00 50.08 84 GLY A C 1
ATOM 596 O O . GLY A 1 86 ? 25.695 33.457 12.692 1.00 49.95 84 GLY A O 1
ATOM 597 N N . ALA A 1 87 ? 24.042 31.976 12.251 1.00 49.97 85 ALA A N 1
ATOM 598 C CA . ALA A 1 87 ? 23.252 32.877 11.424 1.00 50.02 85 ALA A CA 1
ATOM 599 C C . ALA A 1 87 ? 21.896 33.195 12.043 1.00 50.21 85 ALA A C 1
ATOM 600 O O . ALA A 1 87 ? 21.399 32.456 12.894 1.00 50.70 85 ALA A O 1
ATOM 602 N N . ARG A 1 88 ? 21.323 34.318 11.615 1.00 50.16 86 ARG A N 1
ATOM 603 C CA . ARG A 1 88 ? 19.992 34.735 12.008 1.00 50.23 86 ARG A CA 1
ATOM 604 C C . ARG A 1 88 ? 19.029 34.269 10.901 1.00 50.35 86 ARG A C 1
ATOM 605 O O . ARG A 1 88 ? 19.041 34.826 9.813 1.00 51.01 86 ARG A O 1
ATOM 613 N N . PRO A 1 89 ? 18.204 33.231 11.170 1.00 50.67 87 PRO A N 1
ATOM 614 C CA . PRO A 1 89 ? 17.222 32.805 10.167 1.00 50.13 87 PRO A CA 1
ATOM 615 C C . PRO A 1 89 ? 16.194 33.902 9.939 1.00 50.66 87 PRO A C 1
ATOM 616 O O . PRO A 1 89 ? 15.797 34.576 10.892 1.00 50.65 87 PRO A O 1
ATOM 620 N N . ARG A 1 90 ? 15.800 34.088 8.681 1.00 49.61 88 ARG A N 1
ATOM 621 C CA . ARG A 1 90 ? 14.893 35.151 8.312 1.00 49.87 88 ARG A CA 1
ATOM 622 C C . ARG A 1 90 ? 13.672 34.604 7.596 1.00 49.54 88 ARG A C 1
ATOM 623 O O . ARG A 1 90 ? 12.531 35.012 7.895 1.00 48.63 88 ARG A O 1
ATOM 631 N N . TYR A 1 91 ? 13.914 33.702 6.639 1.00 48.66 89 TYR A N 1
ATOM 632 C CA . TYR A 1 91 ? 12.885 33.303 5.664 1.00 49.56 89 TYR A CA 1
ATOM 633 C C . TYR A 1 91 ? 12.898 31.826 5.384 1.00 50.03 89 TYR A C 1
ATOM 634 O O . TYR A 1 91 ? 13.957 31.240 5.192 1.00 50.13 89 TYR A O 1
ATOM 643 N N . LEU A 1 92 ? 11.715 31.230 5.370 1.00 50.22 90 LEU A N 1
ATOM 644 C CA . LEU A 1 92 ? 11.564 29.804 5.061 1.00 50.59 90 LEU A CA 1
ATOM 645 C C . LEU A 1 92 ? 10.722 29.619 3.795 1.00 50.04 90 LEU A C 1
ATOM 646 O O . LEU A 1 92 ? 9.869 30.447 3.475 1.00 49.68 90 LEU A O 1
ATOM 651 N N . SER A 1 93 ? 10.983 28.539 3.072 1.00 49.69 91 SER A N 1
ATOM 652 C CA . SER A 1 93 ? 10.038 28.012 2.104 1.00 50.36 91 SER A CA 1
ATOM 653 C C . SER A 1 93 ? 9.450 26.709 2.662 1.00 51.20 91 SER A C 1
ATOM 654 O O . SER A 1 93 ? 10.065 26.060 3.507 1.00 50.93 91 SER A O 1
ATOM 657 N N . CYS A 1 94 ? 8.275 26.319 2.169 1.00 51.50 92 CYS A N 1
ATOM 658 C CA . CYS A 1 94 ? 7.675 25.034 2.539 1.00 51.86 92 CYS A CA 1
ATOM 659 C C . CYS A 1 94 ? 7.144 24.293 1.319 1.00 51.50 92 CYS A C 1
ATOM 660 O O . CYS A 1 94 ? 6.457 24.861 0.493 1.00 51.72 92 CYS A O 1
ATOM 663 N N . GLY A 1 95 ? 7.465 23.012 1.227 1.00 50.74 93 GLY A N 1
ATOM 664 C CA . GLY A 1 95 ? 7.001 22.174 0.145 1.00 49.79 93 GLY A CA 1
ATOM 665 C C . GLY A 1 95 ? 6.197 21.055 0.771 1.00 49.99 93 GLY A C 1
ATOM 666 O O . GLY A 1 95 ? 6.749 20.211 1.477 1.00 49.33 93 GLY A O 1
ATOM 667 N N . PHE A 1 96 ? 4.886 21.086 0.564 1.00 49.57 94 PHE A N 1
ATOM 668 C CA . PHE A 1 96 ? 3.985 20.043 1.065 1.00 50.06 94 PHE A CA 1
ATOM 669 C C . PHE A 1 96 ? 3.855 18.932 0.040 1.00 50.13 94 PHE A C 1
ATOM 670 O O . PHE A 1 96 ? 3.701 19.200 -1.155 1.00 49.82 94 PHE A O 1
ATOM 678 N N . ILE A 1 97 ? 3.944 17.690 0.514 1.00 50.64 95 ILE A N 1
ATOM 679 C CA . ILE A 1 97 ? 3.552 16.519 -0.277 1.00 50.93 95 ILE A CA 1
ATOM 680 C C . ILE A 1 97 ? 2.410 15.824 0.465 1.00 50.79 95 ILE A C 1
ATOM 681 O O . ILE A 1 97 ? 2.579 15.377 1.597 1.00 51.05 95 ILE A O 1
ATOM 686 N N . LEU A 1 98 ? 1.242 15.760 -0.168 1.00 50.80 96 LEU A N 1
ATOM 687 C CA . LEU A 1 98 ? 0.034 15.336 0.533 1.00 50.79 96 LEU A CA 1
ATOM 688 C C . LEU A 1 98 ? -0.649 14.167 -0.146 1.00 50.75 96 LEU A C 1
ATOM 689 O O . LEU A 1 98 ? -0.661 14.066 -1.379 1.00 50.00 96 LEU A O 1
ATOM 694 N N . GLU A 1 99 ? -1.212 13.284 0.675 1.00 50.75 97 GLU A N 1
ATOM 695 C CA . GLU A 1 99 ? -1.962 12.133 0.186 1.00 50.80 97 GLU A CA 1
ATOM 696 C C . GLU A 1 99 ? -3.426 12.507 -0.060 1.00 50.89 97 GLU A C 1
ATOM 697 O O . GLU A 1 99 ? -4.092 13.065 0.824 1.00 50.42 97 GLU A O 1
ATOM 703 N N . GLU A 1 100 ? -3.911 12.203 -1.266 1.00 51.17 98 GLU A N 1
ATOM 704 C CA . GLU A 1 100 ? -5.348 12.233 -1.583 1.00 51.68 98 GLU A CA 1
ATOM 705 C C . GLU A 1 100 ? -6.134 11.527 -0.486 1.00 51.80 98 GLU A C 1
ATOM 706 O O . GLU A 1 100 ? -5.716 10.475 -0.007 1.00 51.80 98 GLU A O 1
ATOM 712 N N . GLY A 1 101 ? -7.264 12.116 -0.092 1.00 52.04 99 GLY A N 1
ATOM 713 C CA . GLY A 1 101 ? -8.120 11.558 0.949 1.00 52.00 99 GLY A CA 1
ATOM 714 C C . GLY A 1 101 ? -7.839 12.082 2.347 1.00 52.76 99 GLY A C 1
ATOM 715 O O . GLY A 1 101 ? -8.654 11.917 3.247 1.00 52.10 99 GLY A O 1
ATOM 716 N N . LEU A 1 102 ? -6.678 12.711 2.531 1.00 53.14 100 LEU A N 1
ATOM 717 C CA . LEU A 1 102 ? -6.270 13.246 3.829 1.00 54.30 100 LEU A CA 1
ATOM 718 C C . LEU A 1 102 ? -7.352 14.131 4.451 1.00 54.62 100 LEU A C 1
ATOM 719 O O . LEU A 1 102 ? -7.904 15.011 3.787 1.00 54.07 100 LEU A O 1
ATOM 724 N N . ASP A 1 103 ? -7.656 13.856 5.718 1.00 55.68 101 ASP A N 1
ATOM 725 C CA . ASP A 1 103 ? -8.497 14.705 6.570 1.00 56.64 101 ASP A CA 1
ATOM 726 C C . ASP A 1 103 ? -7.958 16.144 6.505 1.00 57.06 101 ASP A C 1
ATOM 727 O O . ASP A 1 103 ? -6.799 16.399 6.831 1.00 56.98 101 ASP A O 1
ATOM 732 N N . MET A 1 104 ? -8.804 17.066 6.058 1.00 57.54 102 MET A N 1
ATOM 733 C CA . MET A 1 104 ? -8.417 18.463 5.871 1.00 57.92 102 MET A CA 1
ATOM 734 C C . MET A 1 104 ? -8.116 19.199 7.171 1.00 57.69 102 MET A C 1
ATOM 735 O O . MET A 1 104 ? -7.354 20.165 7.169 1.00 57.35 102 MET A O 1
ATOM 740 N N . ASP A 1 105 ? -8.742 18.773 8.270 1.00 57.75 103 ASP A N 1
ATOM 741 C CA . ASP A 1 105 ? -8.449 19.379 9.567 1.00 57.86 103 ASP A CA 1
ATOM 742 C C . ASP A 1 105 ? -7.051 19.025 10.069 1.00 57.17 103 ASP A C 1
ATOM 743 O O . ASP A 1 105 ? -6.450 19.801 10.808 1.00 57.05 103 ASP A O 1
ATOM 748 N N . ILE A 1 106 ? -6.547 17.855 9.676 1.00 56.56 104 ILE A N 1
ATOM 749 C CA . ILE A 1 106 ? -5.149 17.490 9.934 1.00 55.92 104 ILE A CA 1
ATOM 750 C C . ILE A 1 106 ? -4.234 18.534 9.282 1.00 55.29 104 ILE A C 1
ATOM 751 O O . ILE A 1 106 ? -3.364 19.099 9.937 1.00 55.03 104 ILE A O 1
ATOM 756 N N . LEU A 1 107 ? -4.474 18.811 8.002 1.00 54.94 105 LEU A N 1
ATOM 757 C CA . LEU A 1 107 ? -3.705 19.808 7.260 1.00 54.20 105 LEU A CA 1
ATOM 758 C C . LEU A 1 107 ? -3.761 21.198 7.905 1.00 53.77 105 LEU A C 1
ATOM 759 O O . LEU A 1 107 ? -2.722 21.830 8.091 1.00 53.94 105 LEU A O 1
ATOM 764 N N . GLU A 1 108 ? -4.963 21.659 8.250 1.00 53.42 106 GLU A N 1
ATOM 765 C CA . GLU A 1 108 ? -5.137 22.968 8.890 1.00 53.38 106 GLU A CA 1
ATOM 766 C C . GLU A 1 108 ? -4.447 23.081 10.261 1.00 52.84 106 GLU A C 1
ATOM 767 O O . GLU A 1 108 ? -3.853 24.114 10.567 1.00 52.87 106 GLU A O 1
ATOM 773 N N . ARG A 1 109 ? -4.539 22.035 11.080 1.00 52.01 107 ARG A N 1
ATOM 774 C CA . ARG A 1 109 ? -3.823 21.995 12.354 1.00 51.98 107 ARG A CA 1
ATOM 775 C C . ARG A 1 109 ? -2.306 22.091 12.158 1.00 51.31 107 ARG A C 1
ATOM 776 O O . ARG A 1 109 ? -1.620 22.796 12.900 1.00 51.08 107 ARG A O 1
ATOM 784 N N . VAL A 1 110 ? -1.795 21.391 11.148 1.00 50.58 108 VAL A N 1
ATOM 785 C CA . VAL A 1 110 ? -0.356 21.394 10.849 1.00 50.30 108 VAL A CA 1
ATOM 786 C C . VAL A 1 110 ? 0.082 22.769 10.340 1.00 50.10 108 VAL A C 1
ATOM 787 O O . VAL A 1 110 ? 1.107 23.308 10.779 1.00 50.20 108 VAL A O 1
ATOM 791 N N . VAL A 1 111 ? -0.710 23.327 9.423 1.00 50.57 109 VAL A N 1
ATOM 792 C CA . VAL A 1 111 ? -0.484 24.668 8.885 1.00 50.34 109 VAL A CA 1
ATOM 793 C C . VAL A 1 111 ? -0.533 25.715 10.006 1.00 50.25 109 VAL A C 1
ATOM 794 O O . VAL A 1 111 ? 0.341 26.578 10.078 1.00 49.57 109 VAL A O 1
ATOM 798 N N . ALA A 1 112 ? -1.548 25.635 10.870 1.00 50.31 110 ALA A N 1
ATOM 799 C CA . ALA A 1 112 ? -1.643 26.501 12.062 1.00 50.42 110 ALA A CA 1
ATOM 800 C C . ALA A 1 112 ? -0.388 26.421 12.955 1.00 50.97 110 ALA A C 1
ATOM 801 O O . ALA A 1 112 ? 0.130 27.452 13.399 1.00 51.65 110 ALA A O 1
ATOM 803 N N . SER A 1 113 ? 0.086 25.204 13.220 1.00 50.01 111 SER A N 1
ATOM 804 C CA . SER A 1 113 ? 1.336 25.002 13.939 1.00 50.24 111 SER A CA 1
ATOM 805 C C . SER A 1 113 ? 2.533 25.687 13.286 1.00 50.26 111 SER A C 1
ATOM 806 O O . SER A 1 113 ? 3.339 26.298 13.980 1.00 50.87 111 SER A O 1
ATOM 809 N N . MET A 1 114 ? 2.665 25.564 11.965 1.00 49.53 112 MET A N 1
ATOM 810 C CA . MET A 1 114 ? 3.756 26.227 11.242 1.00 49.90 112 MET A CA 1
ATOM 811 C C . MET A 1 114 ? 3.721 27.740 11.360 1.00 49.56 112 MET A C 1
ATOM 812 O O . MET A 1 114 ? 4.752 28.353 11.639 1.00 49.76 112 MET A O 1
ATOM 817 N N . GLY A 1 115 ? 2.532 28.327 11.152 1.00 49.81 113 GLY A N 1
ATOM 818 C CA . GLY A 1 115 ? 2.317 29.765 11.282 1.00 48.95 113 GLY A CA 1
ATOM 819 C C . GLY A 1 115 ? 2.757 30.267 12.639 1.00 49.03 113 GLY A C 1
ATOM 820 O O . GLY A 1 115 ? 3.539 31.204 12.732 1.00 48.70 113 GLY A O 1
ATOM 821 N N . LYS A 1 116 ? 2.256 29.619 13.687 1.00 49.70 114 LYS A N 1
ATOM 822 C CA . LYS A 1 116 ? 2.594 29.936 15.073 1.00 50.69 114 LYS A CA 1
ATOM 823 C C . LYS A 1 116 ? 4.098 29.816 15.375 1.00 49.91 114 LYS A C 1
ATOM 824 O O . LYS A 1 116 ? 4.690 30.683 16.040 1.00 48.76 114 LYS A O 1
ATOM 830 N N . ALA A 1 117 ? 4.710 28.729 14.905 1.00 49.40 115 ALA A N 1
ATOM 831 C CA . ALA A 1 117 ? 6.126 28.496 15.133 1.00 49.66 115 ALA A CA 1
ATOM 832 C C . ALA A 1 117 ? 6.993 29.555 14.434 1.00 49.84 115 ALA A C 1
ATOM 833 O O . ALA A 1 117 ? 7.966 30.062 15.005 1.00 49.65 115 ALA A O 1
ATOM 835 N N . ALA A 1 118 ? 6.637 29.885 13.202 1.00 50.33 116 ALA A N 1
ATOM 836 C CA . ALA A 1 118 ? 7.369 30.891 12.442 1.00 51.97 116 ALA A CA 1
ATOM 837 C C . ALA A 1 118 ? 7.284 32.279 13.107 1.00 52.97 116 ALA A C 1
ATOM 838 O O . ALA A 1 118 ? 8.296 32.982 13.194 1.00 53.30 116 ALA A O 1
ATOM 840 N N . ARG A 1 119 ? 6.088 32.657 13.570 1.00 53.45 117 ARG A N 1
ATOM 841 C CA . ARG A 1 119 ? 5.896 33.917 14.308 1.00 54.96 117 ARG A CA 1
ATOM 842 C C . ARG A 1 119 ? 6.774 33.978 15.540 1.00 55.25 117 ARG A C 1
ATOM 843 O O . ARG A 1 119 ? 7.418 34.996 15.785 1.00 56.06 117 ARG A O 1
ATOM 851 N N . GLU A 1 120 ? 6.777 32.892 16.309 1.00 55.16 118 GLU A N 1
ATOM 852 C CA . GLU A 1 120 ? 7.547 32.811 17.554 1.00 56.31 118 GLU A CA 1
ATOM 853 C C . GLU A 1 120 ? 9.042 32.876 17.300 1.00 55.26 118 GLU A C 1
ATOM 854 O O . GLU A 1 120 ? 9.776 33.473 18.084 1.00 55.48 118 GLU A O 1
ATOM 860 N N . ALA A 1 121 ? 9.483 32.272 16.195 1.00 53.98 119 ALA A N 1
ATOM 861 C CA . ALA A 1 121 ? 10.877 32.348 15.780 1.00 53.40 119 ALA A CA 1
ATOM 862 C C . ALA A 1 121 ? 11.281 33.666 15.103 1.00 53.35 119 ALA A C 1
ATOM 863 O O . ALA A 1 121 ? 12.469 33.886 14.853 1.00 53.63 119 ALA A O 1
ATOM 865 N N . GLY A 1 122 ? 10.313 34.532 14.788 1.00 52.81 120 GLY A N 1
ATOM 866 C CA . GLY A 1 122 ? 10.620 35.806 14.127 1.00 53.19 120 GLY A CA 1
ATOM 867 C C . GLY A 1 122 ? 11.001 35.622 12.664 1.00 53.41 120 GLY A C 1
ATOM 868 O O . GLY A 1 122 ? 11.824 36.356 12.123 1.00 53.86 120 GLY A O 1
ATOM 869 N N . VAL A 1 123 ? 10.361 34.643 12.037 1.00 52.95 121 VAL A N 1
ATOM 870 C CA . VAL A 1 123 ? 10.670 34.179 10.709 1.00 52.92 121 VAL A CA 1
ATOM 871 C C . VAL A 1 123 ? 9.376 34.245 9.852 1.00 52.44 121 VAL A C 1
ATOM 872 O O . VAL A 1 123 ? 8.271 34.165 10.382 1.00 51.23 121 VAL A O 1
ATOM 876 N N . PHE A 1 124 ? 9.499 34.426 8.540 1.00 51.92 122 PHE A N 1
ATOM 877 C CA . PHE A 1 124 ? 8.344 34.324 7.668 1.00 52.06 122 PHE A CA 1
ATOM 878 C C . PHE A 1 124 ? 8.467 33.173 6.685 1.00 51.45 122 PHE A C 1
ATOM 879 O O . PHE A 1 124 ? 9.539 32.921 6.163 1.00 49.57 122 PHE A O 1
ATOM 887 N N . ILE A 1 125 ? 7.341 32.519 6.404 1.00 51.13 123 ILE A N 1
ATOM 888 C CA . ILE A 1 125 ? 7.269 31.563 5.297 1.00 50.80 123 ILE A CA 1
ATOM 889 C C . ILE A 1 125 ? 6.936 32.358 4.046 1.00 50.24 123 ILE A C 1
ATOM 890 O O . ILE A 1 125 ? 5.833 32.921 3.925 1.00 51.07 123 ILE A O 1
ATOM 895 N N . VAL A 1 126 ? 7.904 32.441 3.136 1.00 49.65 124 VAL A N 1
ATOM 896 C CA . VAL A 1 126 ? 7.820 33.397 2.010 1.00 48.90 124 VAL A CA 1
ATOM 897 C C . VAL A 1 126 ? 7.411 32.808 0.671 1.00 48.97 124 VAL A C 1
ATOM 898 O O . VAL A 1 126 ? 7.044 33.547 -0.240 1.00 47.93 124 VAL A O 1
ATOM 902 N N . THR A 1 127 ? 7.494 31.487 0.543 1.00 48.93 125 THR A N 1
ATOM 903 C CA . THR A 1 127 ? 7.259 30.832 -0.750 1.00 49.09 125 THR A CA 1
ATOM 904 C C . THR A 1 127 ? 7.016 29.342 -0.479 1.00 49.48 125 THR A C 1
ATOM 905 O O . THR A 1 127 ? 7.448 28.814 0.537 1.00 48.68 125 THR A O 1
ATOM 909 N N . GLY A 1 128 ? 6.299 28.678 -1.382 1.00 50.41 126 GLY A N 1
ATOM 910 C CA . GLY A 1 128 ? 5.822 27.334 -1.097 1.00 51.09 126 GLY A CA 1
ATOM 911 C C . GLY A 1 128 ? 5.470 26.489 -2.309 1.00 51.54 126 GLY A C 1
ATOM 912 O O . GLY A 1 128 ? 5.530 26.936 -3.458 1.00 50.76 126 GLY A O 1
ATOM 913 N N . ASP A 1 129 ? 5.115 25.240 -2.025 1.00 51.83 127 ASP A N 1
ATOM 914 C CA . ASP A 1 129 ? 4.633 24.323 -3.044 1.00 51.09 127 ASP A CA 1
ATOM 915 C C . ASP A 1 129 ? 3.710 23.329 -2.378 1.00 50.43 127 ASP A C 1
ATOM 916 O O . ASP A 1 129 ? 3.887 23.013 -1.213 1.00 50.15 127 ASP A O 1
ATOM 921 N N . THR A 1 130 ? 2.751 22.822 -3.142 1.00 50.26 128 THR A N 1
ATOM 922 C CA . THR A 1 130 ? 1.757 21.893 -2.649 1.00 50.22 128 THR A CA 1
ATOM 923 C C . THR A 1 130 ? 1.530 20.849 -3.742 1.00 50.45 128 THR A C 1
ATOM 924 O O . THR A 1 130 ? 0.995 21.150 -4.824 1.00 49.46 128 THR A O 1
ATOM 928 N N . LYS A 1 131 ? 1.950 19.624 -3.450 1.00 50.63 129 LYS A N 1
ATOM 929 C CA . LYS A 1 131 ? 1.742 18.498 -4.341 1.00 50.43 129 LYS A CA 1
ATOM 930 C C . LYS A 1 131 ? 0.795 17.544 -3.609 1.00 50.66 129 LYS A C 1
ATOM 931 O O . LYS A 1 131 ? 0.987 17.254 -2.431 1.00 50.25 129 LYS A O 1
ATOM 937 N N . VAL A 1 132 ? -0.242 17.093 -4.306 1.00 51.04 130 VAL A N 1
ATOM 938 C CA . VAL A 1 132 ? -1.151 16.075 -3.783 1.00 51.45 130 VAL A CA 1
ATOM 939 C C . VAL A 1 132 ? -1.004 14.828 -4.647 1.00 51.86 130 VAL A C 1
ATOM 940 O O . VAL A 1 132 ? -1.225 14.877 -5.856 1.00 53.08 130 VAL A O 1
ATOM 944 N N . VAL A 1 133 ? -0.619 13.715 -4.034 1.00 51.66 131 VAL A N 1
ATOM 945 C CA . VAL A 1 133 ? -0.436 12.453 -4.770 1.00 51.47 131 VAL A CA 1
ATOM 946 C C . VAL A 1 133 ? -1.614 11.482 -4.516 1.00 51.11 131 VAL A C 1
ATOM 947 O O . VAL A 1 133 ? -2.274 11.585 -3.479 1.00 51.61 131 VAL A O 1
ATOM 951 N N . PRO A 1 134 ? -1.902 10.562 -5.471 1.00 51.18 132 PRO A N 1
ATOM 952 C CA . PRO A 1 134 ? -3.008 9.593 -5.294 1.00 51.27 132 PRO A CA 1
ATOM 953 C C . PRO A 1 134 ? -2.911 8.753 -4.016 1.00 51.57 132 PRO A C 1
ATOM 954 O O . PRO A 1 134 ? -1.820 8.603 -3.471 1.00 51.69 132 PRO A O 1
ATOM 958 N N . ARG A 1 135 ? -4.046 8.219 -3.549 1.00 52.20 133 ARG A N 1
ATOM 959 C CA . ARG A 1 135 ? -4.086 7.386 -2.338 1.00 52.80 133 ARG A CA 1
ATOM 960 C C . ARG A 1 135 ? -3.010 6.302 -2.390 1.00 52.54 133 ARG A C 1
ATOM 961 O O . ARG A 1 135 ? -2.880 5.594 -3.395 1.00 52.51 133 ARG A O 1
ATOM 969 N N . GLY A 1 136 ? -2.232 6.190 -1.318 1.00 52.13 134 GLY A N 1
ATOM 970 C CA . GLY A 1 136 ? -1.195 5.165 -1.230 1.00 52.00 134 GLY A CA 1
ATOM 971 C C . GLY A 1 136 ? 0.185 5.577 -1.721 1.00 51.84 134 GLY A C 1
ATOM 972 O O . GLY A 1 136 ? 1.180 4.916 -1.393 1.00 52.10 134 GLY A O 1
ATOM 973 N N . ALA A 1 137 ? 0.262 6.668 -2.486 1.00 51.44 135 ALA A N 1
ATOM 974 C CA . ALA A 1 137 ? 1.539 7.136 -3.029 1.00 51.03 135 ALA A CA 1
ATOM 975 C C . ALA A 1 137 ? 2.445 7.758 -1.962 1.00 51.12 135 ALA A C 1
ATOM 976 O O . ALA A 1 137 ? 3.669 7.832 -2.142 1.00 51.24 135 ALA A O 1
ATOM 978 N N . CYS A 1 138 ? 1.846 8.212 -0.858 1.00 51.08 136 CYS A N 1
ATOM 979 C CA . CYS A 1 138 ? 2.603 8.622 0.330 1.00 51.17 136 CYS A CA 1
ATOM 980 C C . CYS A 1 138 ? 1.757 8.458 1.587 1.00 51.01 136 CYS A C 1
ATOM 981 O O . CYS A 1 138 ? 0.523 8.453 1.515 1.00 51.10 136 CYS A O 1
ATOM 984 N N . ASP A 1 139 ? 2.420 8.306 2.731 1.00 50.15 137 ASP A N 1
ATOM 985 C CA . ASP A 1 139 ? 1.723 8.146 4.005 1.00 50.65 137 ASP A CA 1
ATOM 986 C C . ASP A 1 139 ? 1.297 9.496 4.583 1.00 50.42 137 ASP A C 1
ATOM 987 O O . ASP A 1 139 ? 2.034 10.109 5.366 1.00 50.64 137 ASP A O 1
ATOM 992 N N . LYS A 1 140 ? 0.116 9.958 4.156 1.00 50.35 138 LYS A N 1
ATOM 993 C CA . LYS A 1 140 ? -0.548 11.177 4.674 1.00 50.56 138 LYS A CA 1
ATOM 994 C C . LYS A 1 140 ? 0.120 12.493 4.273 1.00 51.07 138 LYS A C 1
ATOM 995 O O . LYS A 1 140 ? -0.502 13.335 3.617 1.00 50.50 138 LYS A O 1
ATOM 1001 N N . MET A 1 141 ? 1.377 12.683 4.678 1.00 52.19 139 MET A N 1
ATOM 1002 C CA . MET A 1 141 ? 1.989 14.007 4.556 1.00 53.54 139 MET A CA 1
ATOM 1003 C C . MET A 1 141 ? 3.468 14.049 4.880 1.00 52.59 139 MET A C 1
ATOM 1004 O O . MET A 1 141 ? 3.892 13.603 5.960 1.00 52.60 139 MET A O 1
ATOM 1009 N N . PHE A 1 142 ? 4.235 14.627 3.952 1.00 51.93 140 PHE A N 1
ATOM 1010 C CA . PHE A 1 142 ? 5.616 15.008 4.203 1.00 50.75 140 PHE A CA 1
ATOM 1011 C C . PHE A 1 142 ? 5.741 16.505 3.971 1.00 50.52 140 PHE A C 1
ATOM 1012 O O . PHE A 1 142 ? 4.991 17.084 3.179 1.00 50.33 140 PHE A O 1
ATOM 1020 N N . ILE A 1 143 ? 6.694 17.136 4.652 1.00 49.95 141 ILE A N 1
ATOM 1021 C CA . ILE A 1 143 ? 6.939 18.559 4.446 1.00 49.66 141 ILE A CA 1
ATOM 1022 C C . ILE A 1 143 ? 8.435 18.750 4.293 1.00 49.91 141 ILE A C 1
ATOM 1023 O O . ILE A 1 143 ? 9.220 18.220 5.096 1.00 49.06 141 ILE A O 1
ATOM 1028 N N . ASN A 1 144 ? 8.831 19.491 3.261 1.00 49.10 142 ASN A N 1
ATOM 1029 C CA . ASN A 1 144 ? 10.176 20.010 3.207 1.00 48.72 142 ASN A CA 1
ATOM 1030 C C . ASN A 1 144 ? 10.165 21.491 3.567 1.00 49.52 142 ASN A C 1
ATOM 1031 O O . ASN A 1 144 ? 9.271 22.250 3.141 1.00 49.11 142 ASN A O 1
ATOM 1036 N N . THR A 1 145 ? 11.148 21.918 4.359 1.00 49.45 143 THR A N 1
ATOM 1037 C CA . THR A 1 145 ? 11.354 23.348 4.548 1.00 49.25 143 THR A CA 1
ATOM 1038 C C . THR A 1 145 ? 12.801 23.716 4.264 1.00 49.54 143 THR A C 1
ATOM 1039 O O . THR A 1 145 ? 13.706 22.944 4.554 1.00 48.34 143 THR A O 1
ATOM 1043 N N . THR A 1 146 ? 12.999 24.899 3.684 1.00 48.77 144 THR A N 1
ATOM 1044 C CA . THR A 1 146 ? 14.346 25.403 3.443 1.00 49.49 144 THR A CA 1
ATOM 1045 C C . THR A 1 146 ? 14.428 26.762 4.136 1.00 50.13 144 THR A C 1
ATOM 1046 O O . THR A 1 146 ? 13.494 27.569 4.065 1.00 48.66 144 THR A O 1
ATOM 1050 N N . GLY A 1 147 ? 15.546 27.000 4.802 1.00 49.91 145 GLY A N 1
ATOM 1051 C CA . GLY A 1 147 ? 15.725 28.213 5.549 1.00 50.94 145 GLY A CA 1
ATOM 1052 C C . GLY A 1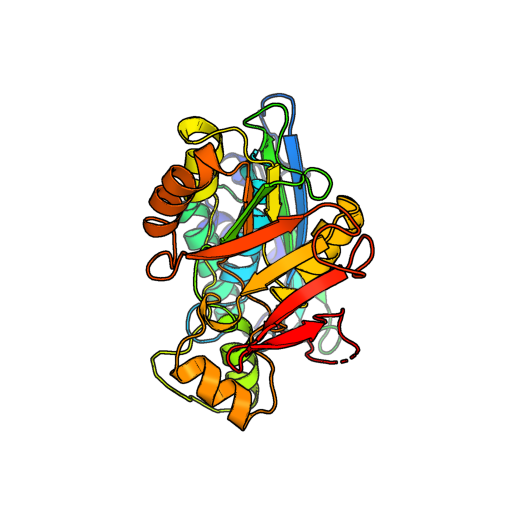 147 ? 16.873 29.015 4.990 1.00 51.27 145 GLY A C 1
ATOM 1053 O O . GLY A 1 147 ? 17.894 28.462 4.538 1.00 51.11 145 GLY A O 1
ATOM 1054 N N . ILE A 1 148 ? 16.711 30.328 5.060 1.00 51.25 146 ILE A N 1
ATOM 1055 C CA . ILE A 1 148 ? 17.767 31.244 4.695 1.00 52.57 146 ILE A CA 1
ATOM 1056 C C . ILE A 1 148 ? 17.959 32.281 5.806 1.00 52.50 146 ILE A C 1
ATOM 1057 O O . ILE A 1 148 ? 16.993 32.876 6.298 1.00 51.97 146 ILE A O 1
ATOM 1062 N N . GLY A 1 149 ? 19.215 32.507 6.167 1.00 52.65 147 GLY A N 1
ATOM 1063 C CA . GLY A 1 149 ? 19.553 33.446 7.219 1.00 54.33 147 GLY A CA 1
ATOM 1064 C C . GLY A 1 149 ? 20.830 34.227 6.965 1.00 54.61 147 GLY A C 1
ATOM 1065 O O . GLY A 1 149 ? 21.640 33.865 6.113 1.00 55.09 147 GLY A O 1
ATOM 1066 N N . GLU A 1 150 ? 21.013 35.283 7.744 1.00 54.45 148 GLU A N 1
ATOM 1067 C CA . GLU A 1 150 ? 22.174 36.157 7.644 1.00 54.97 148 GLU A CA 1
ATOM 1068 C C . GLU A 1 150 ? 23.244 35.720 8.663 1.00 54.42 148 GLU A C 1
ATOM 1069 O O . GLU A 1 150 ? 22.977 35.659 9.866 1.00 53.74 148 GLU A O 1
ATOM 1075 N N . ILE A 1 151 ? 24.446 35.403 8.187 1.00 54.41 149 ILE A N 1
ATOM 1076 C CA . ILE A 1 151 ? 25.519 35.009 9.103 1.00 54.70 149 ILE A CA 1
ATOM 1077 C C . ILE A 1 151 ? 25.936 36.199 9.968 1.00 55.14 149 ILE A C 1
ATOM 1078 O O . ILE A 1 151 ? 26.083 37.324 9.467 1.00 54.23 149 ILE A O 1
ATOM 1083 N N . LEU A 1 152 ? 26.074 35.938 11.269 1.00 54.91 150 LEU A N 1
ATOM 1084 C CA . LEU A 1 152 ? 26.268 36.989 12.272 1.00 56.02 150 LEU A CA 1
ATOM 1085 C C . LEU A 1 152 ? 27.724 37.238 12.651 1.00 56.25 150 LEU A C 1
ATOM 1086 O O . LEU A 1 152 ? 28.041 38.278 13.217 1.00 56.00 150 LEU A O 1
ATOM 1091 N N . VAL A 1 153 ? 28.604 36.284 12.350 1.00 57.02 151 VAL A N 1
ATOM 1092 C CA . VAL A 1 153 ? 30.002 36.365 12.797 1.00 57.77 151 VAL A CA 1
ATOM 1093 C C . VAL A 1 153 ? 30.981 35.770 11.800 1.00 58.29 151 VAL A C 1
ATOM 1094 O O . VAL A 1 153 ? 30.626 34.877 11.027 1.00 58.24 151 VAL A O 1
ATOM 1098 N N . ASP A 1 154 ? 32.218 36.271 11.842 1.00 58.89 152 ASP A N 1
ATOM 1099 C CA . ASP A 1 154 ? 33.324 35.689 11.091 1.00 59.39 152 ASP A CA 1
ATOM 1100 C C . ASP A 1 154 ? 34.564 35.624 11.988 1.00 59.16 152 ASP A C 1
ATOM 1101 O O . ASP A 1 154 ? 34.995 36.652 12.510 1.00 59.27 152 ASP A O 1
ATOM 1106 N N . PRO A 1 155 ? 35.127 34.411 12.189 1.00 58.67 153 PRO A N 1
ATOM 1107 C CA . PRO A 1 155 ? 34.631 33.135 11.653 1.00 58.31 153 PRO A CA 1
ATOM 1108 C C . PRO A 1 155 ? 33.343 32.648 12.330 1.00 57.58 153 PRO A C 1
ATOM 1109 O O . PRO A 1 155 ? 33.112 32.924 13.513 1.00 57.92 153 PRO A O 1
ATOM 1113 N N . ALA A 1 156 ? 32.525 31.930 11.570 1.00 56.55 154 ALA A N 1
ATOM 1114 C CA . ALA A 1 156 ? 31.250 31.394 12.044 1.00 55.77 154 ALA A CA 1
ATOM 1115 C C . ALA A 1 156 ? 31.429 29.950 12.532 1.00 55.11 154 ALA A C 1
ATOM 1116 O O . ALA A 1 156 ? 32.449 29.321 12.215 1.00 55.89 154 ALA A O 1
ATOM 1118 N N . PRO A 1 157 ? 30.468 29.422 13.328 1.00 54.19 155 PRO A N 1
ATOM 1119 C CA . PRO A 1 157 ? 30.630 28.040 13.785 1.00 53.62 155 PRO A CA 1
ATOM 1120 C C . PRO A 1 157 ? 30.597 27.040 12.625 1.00 53.27 155 PRO A C 1
ATOM 1121 O O . PRO A 1 157 ? 29.950 27.278 11.615 1.00 52.62 155 PRO A O 1
ATOM 1125 N N . SER A 1 158 ? 31.335 25.941 12.784 1.00 53.70 156 SER A N 1
ATOM 1126 C CA . SER A 1 158 ? 31.515 24.943 11.742 1.00 53.97 156 SER A CA 1
ATOM 1127 C C . SER A 1 158 ? 31.970 23.628 12.375 1.00 53.65 156 SER A C 1
ATOM 1128 O O . SER A 1 158 ? 32.735 23.635 13.338 1.00 53.58 156 SER A O 1
ATOM 1131 N N . GLY A 1 159 ? 31.509 22.504 11.828 1.00 53.60 157 GLY A N 1
ATOM 1132 C CA . GLY A 1 159 ? 31.833 21.176 12.368 1.00 53.43 157 GLY A CA 1
ATOM 1133 C C . GLY A 1 159 ? 33.324 20.897 12.486 1.00 53.95 157 GLY A C 1
ATOM 1134 O O . GLY A 1 159 ? 33.748 20.117 13.346 1.00 53.77 157 GLY A O 1
ATOM 1135 N N . ASP A 1 160 ? 34.115 21.555 11.639 1.00 54.26 158 ASP A N 1
ATOM 1136 C CA . ASP A 1 160 ? 35.568 21.359 11.600 1.00 55.11 158 ASP A CA 1
ATOM 1137 C C . ASP A 1 160 ? 36.381 22.298 12.503 1.00 55.42 158 ASP A C 1
ATOM 1138 O O . ASP A 1 160 ? 37.614 22.330 12.421 1.00 55.31 158 ASP A O 1
ATOM 1143 N N . ARG A 1 161 ? 35.703 23.034 13.385 1.00 55.64 159 ARG A N 1
ATOM 1144 C CA . ARG A 1 161 ? 36.377 24.056 14.205 1.00 55.22 159 ARG A CA 1
ATOM 1145 C C . ARG A 1 161 ? 36.568 23.730 15.696 1.00 55.44 159 ARG A C 1
ATOM 1146 O O . ARG A 1 161 ? 37.061 24.580 16.462 1.00 55.23 159 ARG A O 1
ATOM 1154 N N . ALA A 1 162 ? 36.204 22.512 16.109 1.00 55.12 160 ALA A N 1
ATOM 1155 C CA . ALA A 1 162 ? 36.482 22.057 17.473 1.00 55.40 160 ALA A CA 1
ATOM 1156 C C . ALA A 1 162 ? 37.992 21.893 17.629 1.00 55.72 160 ALA A C 1
ATOM 1157 O O . ALA A 1 162 ? 38.641 21.279 16.784 1.00 55.74 160 ALA A O 1
ATOM 1159 N N . ARG A 1 163 ? 38.545 22.469 18.687 1.00 56.13 161 ARG A N 1
ATOM 1160 C CA . ARG A 1 163 ? 39.988 22.440 18.899 1.00 57.09 161 ARG A CA 1
ATOM 1161 C C . ARG A 1 163 ? 40.329 21.980 20.326 1.00 56.16 161 ARG A C 1
ATOM 1162 O O . ARG A 1 163 ? 39.497 22.113 21.230 1.00 55.76 161 ARG A O 1
ATOM 1170 N N . PRO A 1 164 ? 41.536 21.389 20.531 1.00 55.56 162 PRO A N 1
ATOM 1171 C CA . PRO A 1 164 ? 41.980 20.969 21.864 1.00 55.06 162 PRO A CA 1
ATOM 1172 C C . PRO A 1 164 ? 41.738 22.012 22.956 1.00 54.36 162 PRO A C 1
ATOM 1173 O O . PRO A 1 164 ? 42.045 23.190 22.764 1.00 54.53 162 PRO A O 1
ATOM 1177 N N . GLY A 1 165 ? 41.186 21.569 24.084 1.00 53.33 163 GLY A N 1
ATOM 1178 C CA . GLY A 1 165 ? 40.888 22.453 25.209 1.00 52.46 163 GLY A CA 1
ATOM 1179 C C . GLY A 1 165 ? 39.481 23.037 25.228 1.00 52.06 163 GLY A C 1
ATOM 1180 O O . GLY A 1 165 ? 39.074 23.627 26.231 1.00 52.13 163 GLY A O 1
ATOM 1181 N N . ASP A 1 166 ? 38.747 22.878 24.122 1.00 51.31 164 ASP A N 1
ATOM 1182 C CA . ASP A 1 166 ? 37.355 23.343 24.018 1.00 51.03 164 ASP A CA 1
ATOM 1183 C C . ASP A 1 166 ? 36.443 22.613 25.004 1.00 50.82 164 ASP A C 1
ATOM 1184 O O . ASP A 1 166 ? 36.591 21.404 25.215 1.00 50.71 164 ASP A O 1
ATOM 1189 N N . ALA A 1 167 ? 35.501 23.346 25.596 1.00 49.80 165 ALA A N 1
ATOM 1190 C CA . ALA A 1 167 ? 34.452 22.720 26.381 1.00 49.03 165 ALA A CA 1
ATOM 1191 C C . ALA A 1 167 ? 33.342 22.237 25.445 1.00 48.52 165 ALA A C 1
ATOM 1192 O O . ALA A 1 167 ? 33.128 22.813 24.378 1.00 48.61 165 ALA A O 1
ATOM 1194 N N . ILE A 1 168 ? 32.657 21.165 25.828 1.00 47.97 166 ILE A N 1
ATOM 1195 C CA . ILE A 1 168 ? 31.497 20.681 25.081 1.00 47.79 166 ILE A CA 1
ATOM 1196 C C . ILE A 1 168 ? 30.316 20.877 25.986 1.00 47.43 166 ILE A C 1
ATOM 1197 O O . ILE A 1 168 ? 30.281 20.335 27.097 1.00 47.05 166 ILE A O 1
ATOM 1202 N N . LEU A 1 169 ? 29.394 21.727 25.534 1.00 48.31 167 LEU A N 1
ATOM 1203 C CA . LEU A 1 169 ? 28.201 22.073 26.292 1.00 48.16 167 LEU A CA 1
ATOM 1204 C C . LEU A 1 169 ? 26.958 21.509 25.611 1.00 48.36 167 LEU A C 1
ATOM 1205 O O . LEU A 1 169 ? 26.870 21.427 24.376 1.00 48.19 167 LEU A O 1
ATOM 1210 N N . ILE A 1 170 ? 25.999 21.110 26.435 1.00 48.83 168 ILE A N 1
ATOM 1211 C CA . ILE A 1 170 ? 24.689 20.703 25.939 1.00 48.62 168 ILE A CA 1
ATOM 1212 C C . ILE A 1 170 ? 23.646 21.667 26.482 1.00 47.85 168 ILE A C 1
ATOM 1213 O O . ILE A 1 170 ? 23.783 22.175 27.616 1.00 47.39 168 ILE A O 1
ATOM 1218 N N . SER A 1 171 ? 22.602 21.911 25.692 1.00 47.63 169 SER A N 1
ATOM 1219 C CA . SER A 1 171 ? 21.604 22.955 26.042 1.00 47.78 169 SER A CA 1
ATOM 1220 C C . SER A 1 171 ? 20.438 22.411 26.859 1.00 47.94 169 SER A C 1
ATOM 1221 O O . SER A 1 171 ? 19.644 23.171 27.373 1.00 48.46 169 SER A O 1
ATOM 1224 N N . GLY A 1 172 ? 20.335 21.088 26.955 1.00 47.85 170 GLY A N 1
ATOM 1225 C CA . GLY A 1 172 ? 19.288 20.446 27.752 1.00 47.89 170 GLY A CA 1
ATOM 1226 C C . GLY A 1 172 ? 19.290 18.923 27.648 1.00 48.10 170 GLY A C 1
ATOM 1227 O O . GLY A 1 172 ? 20.241 18.330 27.144 1.00 47.26 170 GLY A O 1
ATOM 1228 N N . SER A 1 173 ? 18.197 18.318 28.115 1.00 48.23 171 SER A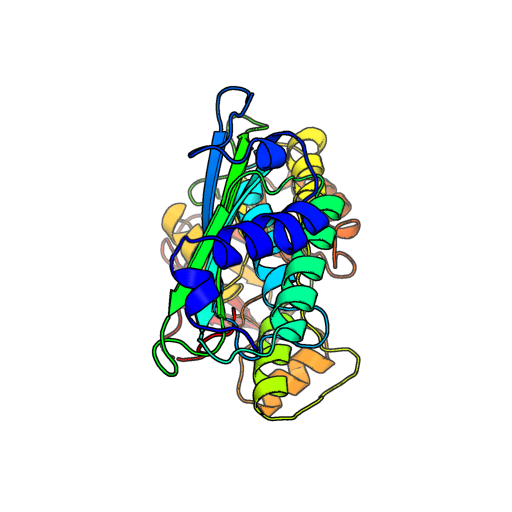 N 1
ATOM 1229 C CA . SER A 1 173 ? 18.068 16.867 28.285 1.00 48.69 171 SER A CA 1
ATOM 1230 C C . SER A 1 173 ? 18.075 16.085 26.968 1.00 48.61 171 SER A C 1
ATOM 1231 O O . SER A 1 173 ? 17.643 16.586 25.931 1.00 49.12 171 SER A O 1
ATOM 1234 N N . MET A 1 174 ? 18.562 14.841 27.022 1.00 48.95 172 MET A N 1
ATOM 1235 C CA . MET A 1 174 ? 18.713 14.025 25.835 1.00 48.86 172 MET A CA 1
ATOM 1236 C C . MET A 1 174 ? 17.668 12.918 25.775 1.00 49.01 172 MET A C 1
ATOM 1237 O O . MET A 1 174 ? 17.343 12.307 26.800 1.00 48.43 172 MET A O 1
ATOM 1242 N N . GLY A 1 175 ? 17.144 12.678 24.574 1.00 48.47 173 GLY A N 1
ATOM 1243 C CA . GLY A 1 175 ? 16.334 11.488 24.307 1.00 48.81 173 GLY A CA 1
ATOM 1244 C C . GLY A 1 175 ? 14.826 11.691 24.288 1.00 48.52 173 GLY A C 1
ATOM 1245 O O . GLY A 1 175 ? 14.087 10.800 23.876 1.00 48.59 173 GLY A O 1
ATOM 1246 N N . ASP A 1 176 ? 14.374 12.857 24.743 1.00 48.26 174 ASP A N 1
ATOM 1247 C CA . ASP A 1 176 ? 12.947 13.158 24.927 1.00 48.22 174 ASP A CA 1
ATOM 1248 C C . ASP A 1 176 ? 12.099 12.999 23.673 1.00 48.12 174 ASP A C 1
ATOM 12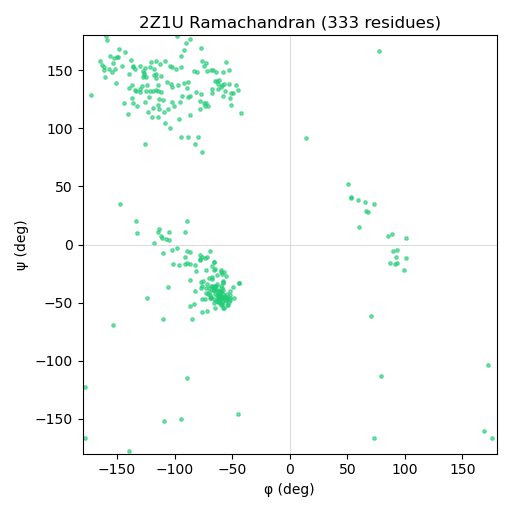49 O O . ASP A 1 176 ? 11.114 12.255 23.698 1.00 47.84 174 ASP A O 1
ATOM 1254 N N . HIS A 1 177 ? 12.487 13.669 22.587 1.00 47.46 175 HIS A N 1
ATOM 1255 C CA . HIS A 1 177 ? 11.749 13.572 21.337 1.00 47.57 175 HIS A CA 1
ATOM 1256 C C . HIS A 1 177 ? 11.642 12.129 20.825 1.00 48.15 175 HIS A C 1
ATOM 1257 O O . HIS A 1 177 ? 10.538 11.646 20.541 1.00 48.63 175 HIS A O 1
ATOM 1264 N N . GLY A 1 178 ? 12.790 11.471 20.678 1.00 48.40 176 GLY A N 1
ATOM 1265 C CA . GLY A 1 178 ? 12.836 10.095 20.180 1.00 48.94 176 GLY A CA 1
ATOM 1266 C C . GLY A 1 178 ? 11.963 9.149 20.987 1.00 49.65 176 GLY A C 1
ATOM 1267 O O . GLY A 1 178 ? 11.223 8.351 20.416 1.00 50.48 176 GLY A O 1
ATOM 1268 N N . LEU A 1 179 ? 12.048 9.233 22.313 1.00 49.71 177 LEU A N 1
ATOM 1269 C CA . LEU A 1 179 ? 11.232 8.399 23.186 1.00 50.29 177 LEU A CA 1
ATOM 1270 C C . LEU A 1 179 ? 9.745 8.654 22.975 1.00 50.41 177 LEU A C 1
ATOM 1271 O O . LEU A 1 179 ? 8.970 7.713 22.864 1.00 50.54 177 LEU A O 1
ATOM 1276 N N . THR A 1 180 ? 9.340 9.919 22.910 1.00 51.52 178 THR A N 1
ATOM 1277 C CA . THR A 1 180 ? 7.905 10.205 22.802 1.00 52.34 178 THR A CA 1
ATOM 1278 C C . THR A 1 180 ? 7.262 9.739 21.517 1.00 53.16 178 THR A C 1
ATOM 1279 O O . THR A 1 180 ? 6.150 9.226 21.569 1.00 52.90 178 THR A O 1
ATOM 1283 N N . ILE A 1 181 ? 7.947 9.870 20.377 1.00 55.04 179 ILE A N 1
ATOM 1284 C CA . ILE A 1 181 ? 7.343 9.385 19.134 1.00 56.24 179 ILE A CA 1
ATOM 1285 C C . ILE A 1 181 ? 7.294 7.838 19.112 1.00 57.39 179 ILE A C 1
ATOM 1286 O O . ILE A 1 181 ? 6.283 7.264 18.712 1.00 57.58 179 ILE A O 1
ATOM 1291 N N . LEU A 1 182 ? 8.362 7.184 19.585 1.00 58.14 180 LEU A N 1
ATOM 1292 C CA . LEU A 1 182 ? 8.451 5.722 19.633 1.00 59.37 180 LEU A CA 1
ATOM 1293 C C . LEU A 1 182 ? 7.452 5.097 20.604 1.00 59.80 180 LEU A C 1
ATOM 1294 O O . LEU A 1 182 ? 6.920 4.018 20.336 1.00 59.96 180 LEU A O 1
ATOM 1299 N N . SER A 1 183 ? 7.203 5.776 21.724 1.00 60.44 181 SER A N 1
ATOM 1300 C CA . SER A 1 183 ? 6.182 5.340 22.670 1.00 61.38 181 SER A CA 1
ATOM 1301 C C . SER A 1 183 ? 4.757 5.673 22.202 1.00 61.92 181 SER A C 1
ATOM 1302 O O . SER A 1 183 ? 3.846 4.871 22.406 1.00 61.75 181 SER A O 1
ATOM 1305 N N . GLN A 1 184 ? 4.567 6.833 21.567 1.00 62.87 182 GLN A N 1
ATOM 1306 C CA . GLN A 1 184 ? 3.283 7.161 20.921 1.00 64.05 182 GLN A CA 1
ATOM 1307 C C . GLN A 1 184 ? 2.889 6.089 19.914 1.00 64.83 182 GLN A C 1
ATOM 1308 O O . GLN A 1 184 ? 1.745 5.620 19.902 1.00 64.90 182 GLN A O 1
ATOM 1314 N N . ARG A 1 185 ? 3.861 5.698 19.091 1.00 65.81 183 ARG A N 1
ATOM 1315 C CA . ARG A 1 185 ? 3.648 4.766 17.986 1.00 66.79 183 ARG A CA 1
ATOM 1316 C C . ARG A 1 185 ? 3.258 3.365 18.464 1.00 67.79 183 ARG A C 1
ATOM 1317 O O . ARG A 1 185 ? 2.769 2.553 17.675 1.00 68.36 183 ARG A O 1
ATOM 1325 N N . GLN A 1 186 ? 3.466 3.098 19.754 1.00 68.68 184 GLN A N 1
ATOM 1326 C CA . GLN A 1 186 ? 3.086 1.830 20.378 1.00 69.75 184 GLN A CA 1
ATOM 1327 C C . GLN A 1 186 ? 1.970 2.015 21.410 1.00 69.95 184 GLN A C 1
ATOM 1328 O O . GLN A 1 186 ? 1.700 1.114 22.210 1.00 70.16 184 GLN A O 1
ATOM 1334 N N . GLY A 1 187 ? 1.343 3.189 21.393 1.00 70.3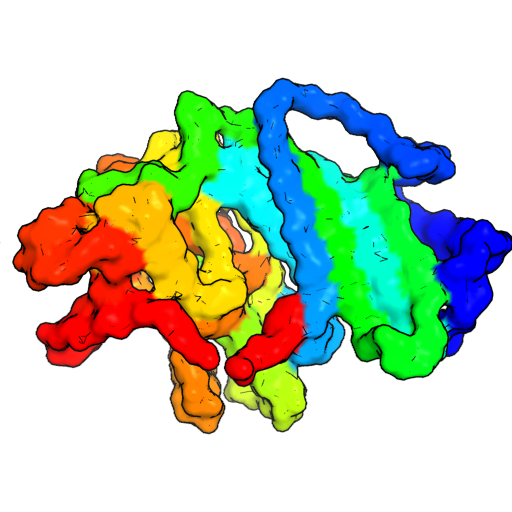2 185 GLY A N 1
ATOM 1335 C CA . GLY A 1 187 ? 0.239 3.517 22.296 1.00 70.83 185 GLY A CA 1
ATOM 1336 C C . GLY A 1 187 ? 0.597 3.603 23.771 1.00 71.20 185 GLY A C 1
ATOM 1337 O O . GLY A 1 187 ? -0.250 3.351 24.629 1.00 71.15 185 GLY A O 1
ATOM 1338 N N . LEU A 1 188 ? 1.844 3.967 24.066 1.00 71.58 186 LEU A N 1
ATOM 1339 C CA . LEU A 1 188 ? 2.331 4.043 25.444 1.00 72.08 186 LEU A CA 1
ATOM 1340 C C . LEU A 1 188 ? 2.630 5.468 25.905 1.00 72.37 186 LEU A C 1
ATOM 1341 O O . LEU A 1 188 ? 3.307 6.226 25.211 1.00 72.50 186 LEU A O 1
ATOM 1346 N N . ASN A 1 189 ? 2.112 5.815 27.082 1.00 72.84 187 ASN A N 1
ATOM 1347 C CA . ASN A 1 189 ? 2.475 7.047 27.784 1.00 73.11 187 ASN A CA 1
ATOM 1348 C C . ASN A 1 189 ? 3.201 6.691 29.076 1.00 72.65 187 ASN A C 1
ATOM 1349 O O . ASN A 1 189 ? 2.588 6.165 30.008 1.00 72.96 187 ASN A O 1
ATOM 1354 N N . PHE A 1 190 ? 4.507 6.963 29.117 1.00 72.27 188 PHE A N 1
ATOM 1355 C CA . PHE A 1 190 ? 5.348 6.622 30.276 1.00 71.89 188 PHE A CA 1
ATOM 1356 C C . PHE A 1 190 ? 5.150 7.575 31.450 1.00 71.37 188 PHE A C 1
ATOM 1357 O O . PHE A 1 190 ? 5.009 7.139 32.600 1.00 71.34 188 PHE A O 1
ATOM 1365 N N . ALA A 1 191 ? 5.158 8.872 31.147 1.00 70.45 189 ALA A N 1
ATOM 1366 C CA . ALA A 1 191 ? 4.921 9.920 32.134 1.00 69.64 189 ALA A CA 1
ATOM 1367 C C . ALA A 1 191 ? 4.418 11.171 31.428 1.00 68.95 189 ALA A C 1
ATOM 1368 O O . ALA A 1 191 ? 4.564 11.306 30.208 1.00 69.11 189 ALA A O 1
ATOM 1370 N N . ALA A 1 192 ? 3.817 12.080 32.190 1.00 68.01 190 ALA A N 1
ATOM 1371 C CA . ALA A 1 192 ? 3.451 13.393 31.667 1.00 66.99 190 ALA A CA 1
ATOM 1372 C C . ALA A 1 192 ? 4.732 14.125 31.262 1.00 66.13 190 ALA A C 1
ATOM 1373 O O . ALA A 1 192 ? 4.733 14.975 30.360 1.00 66.15 190 ALA A O 1
ATOM 1375 N N . ASP A 1 193 ? 5.816 13.728 31.928 1.00 64.93 191 ASP A N 1
ATOM 1376 C CA . ASP A 1 193 ? 7.155 14.300 31.814 1.00 63.55 191 ASP A CA 1
ATOM 1377 C C . ASP A 1 193 ? 7.814 14.103 30.446 1.00 62.13 191 ASP A C 1
ATOM 1378 O O . ASP A 1 193 ? 8.805 14.770 30.118 1.00 62.41 191 ASP A O 1
ATOM 1383 N N . VAL A 1 194 ? 7.259 13.196 29.647 1.00 60.24 192 VAL A N 1
ATOM 1384 C CA . VAL A 1 194 ? 7.899 12.759 28.413 1.00 57.87 192 VAL A CA 1
ATOM 1385 C C . VAL A 1 194 ? 7.171 13.295 27.191 1.00 56.88 192 VAL A C 1
ATOM 1386 O O . VAL A 1 194 ? 6.102 12.802 26.818 1.00 56.68 192 VAL A O 1
ATOM 1390 N N . CYS A 1 195 ? 7.758 14.308 26.566 1.00 55.32 193 CYS A N 1
ATOM 1391 C CA . CYS A 1 195 ? 7.212 14.843 25.323 1.00 54.25 193 CYS A CA 1
ATOM 1392 C C . CYS A 1 195 ? 8.320 15.373 24.423 1.00 52.88 193 CYS A C 1
ATOM 1393 O O . CYS A 1 195 ? 9.467 15.527 24.859 1.00 52.16 193 CYS A O 1
ATOM 1396 N N . SER A 1 196 ? 7.966 15.656 23.170 1.00 51.25 194 SER A N 1
ATOM 1397 C CA . SER A 1 196 ? 8.894 16.275 22.243 1.00 50.65 194 SER A CA 1
ATOM 1398 C C . SER A 1 196 ? 9.382 17.606 22.786 1.00 50.16 194 SER A C 1
ATOM 1399 O O . SER A 1 196 ? 8.664 18.306 23.507 1.00 50.41 194 SER A O 1
ATOM 1402 N N . ASP A 1 197 ? 10.612 17.937 22.427 1.00 50.06 195 ASP A N 1
ATOM 1403 C CA . ASP A 1 197 ? 11.247 19.177 22.839 1.00 50.21 195 ASP A CA 1
ATOM 1404 C C . ASP A 1 197 ? 11.282 20.169 21.675 1.00 50.18 195 ASP A C 1
ATOM 1405 O O . ASP A 1 197 ? 11.959 21.199 21.750 1.00 50.44 195 ASP A O 1
ATOM 1410 N N . SER A 1 198 ? 10.558 19.847 20.605 1.00 50.10 196 SER A N 1
ATOM 1411 C CA . SER A 1 198 ? 10.528 20.674 19.396 1.00 50.63 196 SER A CA 1
ATOM 1412 C C . SER A 1 198 ? 10.449 22.146 19.786 1.00 50.49 196 SER A C 1
ATOM 1413 O O . SER A 1 198 ? 9.465 22.600 20.376 1.00 51.01 196 SER A O 1
ATOM 1416 N N . ALA A 1 199 ? 11.520 22.879 19.496 1.00 50.36 197 ALA A N 1
ATOM 1417 C CA . ALA A 1 199 ? 11.595 24.287 19.866 1.00 49.18 197 ALA A CA 1
ATOM 1418 C C . ALA A 1 199 ? 12.655 24.966 19.035 1.00 48.88 197 ALA A C 1
ATOM 1419 O O . ALA A 1 199 ? 13.653 24.362 18.657 1.00 47.44 197 ALA A O 1
ATOM 1421 N N . SER A 1 200 ? 12.436 26.243 18.798 1.00 47.60 198 SER A N 1
ATOM 1422 C CA . SER A 1 200 ? 13.339 27.111 18.057 1.00 49.33 198 SER A CA 1
ATOM 1423 C C . SER A 1 200 ? 14.475 27.617 18.927 1.00 48.74 198 SER A C 1
ATOM 1424 O O . SER A 1 200 ? 14.241 28.133 20.008 1.00 49.77 198 SER A O 1
ATOM 1427 N N . LEU A 1 201 ? 15.700 27.503 18.422 1.00 49.29 199 LEU A N 1
ATOM 1428 C CA . LEU A 1 201 ? 16.910 27.854 19.176 1.00 48.25 199 LEU A CA 1
ATOM 1429 C C . LEU A 1 201 ? 17.640 29.073 18.629 1.00 47.92 199 LEU A C 1
ATOM 1430 O O . LEU A 1 201 ? 18.725 29.403 19.090 1.00 47.58 199 LEU A O 1
ATOM 1435 N N . ASN A 1 202 ? 17.039 29.756 17.662 1.00 48.91 200 ASN A N 1
ATOM 1436 C CA . ASN A 1 202 ? 17.685 30.921 17.040 1.00 49.05 200 ASN A CA 1
ATOM 1437 C C . ASN A 1 202 ? 18.050 32.049 18.007 1.00 48.61 200 ASN A C 1
ATOM 1438 O O . ASN A 1 202 ? 19.098 32.693 17.856 1.00 48.38 200 ASN A O 1
ATOM 1443 N N . ARG A 1 203 ? 17.175 32.308 18.978 1.00 49.12 201 ARG A N 1
ATOM 1444 C CA . ARG A 1 203 ? 17.403 33.387 19.945 1.00 49.27 201 ARG A CA 1
ATOM 1445 C C . ARG A 1 203 ? 18.575 33.068 20.904 1.00 48.77 201 ARG A C 1
ATOM 1446 O O . ARG A 1 203 ? 19.409 33.934 21.161 1.00 48.26 201 ARG A O 1
ATOM 1454 N N . VAL A 1 204 ? 18.647 31.840 21.419 1.00 48.63 202 VAL A N 1
ATOM 1455 C CA . VAL A 1 204 ? 19.824 31.436 22.227 1.00 49.74 202 VAL A CA 1
ATOM 1456 C C . VAL A 1 204 ? 21.117 31.543 21.407 1.00 48.83 202 VAL A C 1
ATOM 1457 O O . VAL A 1 204 ? 22.120 32.029 21.915 1.00 48.63 202 VAL A O 1
ATOM 1461 N N . VAL A 1 205 ? 21.089 31.067 20.155 1.00 48.53 203 VAL A N 1
ATOM 1462 C CA . VAL A 1 205 ? 22.267 31.118 19.269 1.00 48.14 203 VAL A CA 1
ATOM 1463 C C . VAL A 1 205 ? 22.720 32.553 18.993 1.00 48.35 203 VAL A C 1
ATOM 1464 O O . VAL A 1 205 ? 23.907 32.847 19.058 1.00 47.04 203 VAL A O 1
ATOM 1468 N N . GLU A 1 206 ? 21.774 33.443 18.676 1.00 48.20 204 GLU A N 1
ATOM 1469 C CA . GLU A 1 206 ? 22.118 34.841 18.455 1.00 48.44 204 GLU A CA 1
ATOM 1470 C C . GLU A 1 206 ? 22.883 35.425 19.664 1.00 48.26 204 GLU A C 1
ATOM 1471 O O . GLU A 1 206 ? 23.949 36.039 19.494 1.00 47.73 204 GLU A O 1
ATOM 1477 N N . LYS A 1 207 ? 22.371 35.201 20.878 1.00 48.17 205 LYS A N 1
ATOM 1478 C CA . LYS A 1 207 ? 23.027 35.723 22.080 1.00 48.57 205 LYS A CA 1
ATOM 1479 C C . LYS A 1 207 ? 24.387 35.069 22.312 1.00 48.60 205 LYS A C 1
ATOM 1480 O O . LYS A 1 207 ? 25.324 35.741 22.731 1.00 48.64 205 LYS A O 1
ATOM 1486 N N . LEU A 1 208 ? 24.500 33.769 22.025 1.00 48.44 206 LEU A N 1
ATOM 1487 C CA . LEU A 1 208 ? 25.780 33.074 22.137 1.00 48.63 206 LEU A CA 1
ATOM 1488 C C . LEU A 1 208 ? 26.827 33.713 21.237 1.00 48.88 206 LEU A C 1
ATOM 1489 O O . LEU A 1 208 ? 27.929 34.030 21.675 1.00 49.01 206 LEU A O 1
ATOM 1494 N N . VAL A 1 209 ? 26.462 33.893 19.975 1.00 48.57 207 VAL A N 1
ATOM 1495 C CA . VAL A 1 209 ? 27.394 34.299 18.943 1.00 49.98 207 VAL A CA 1
ATOM 1496 C C . VAL A 1 209 ? 27.812 35.779 19.085 1.00 50.46 207 VAL A C 1
ATOM 1497 O O . VAL A 1 209 ? 29.008 36.117 18.996 1.00 50.88 207 VAL A O 1
ATOM 1501 N N . LEU A 1 210 ? 26.840 36.634 19.397 1.00 50.47 208 LEU A N 1
ATOM 1502 C CA . LEU A 1 210 ? 27.074 38.077 19.525 1.00 50.59 208 LEU A CA 1
ATOM 1503 C C . LEU A 1 210 ? 27.539 38.572 20.891 1.00 50.93 208 LEU A C 1
ATOM 1504 O O . LEU A 1 210 ? 28.240 39.583 20.963 1.00 50.99 208 LEU A O 1
ATOM 1509 N N . GLU A 1 211 ? 27.138 37.898 21.966 1.00 51.13 209 GLU A N 1
ATOM 1510 C CA . GLU A 1 211 ? 27.474 38.365 23.312 1.00 52.62 209 GLU A CA 1
ATOM 1511 C C . GLU A 1 211 ? 28.557 37.550 24.011 1.00 52.14 209 GLU A C 1
ATOM 1512 O O . GLU A 1 211 ? 29.376 38.104 24.727 1.00 52.45 209 GLU A O 1
ATOM 1518 N N . VAL A 1 212 ? 28.565 36.239 23.791 1.00 52.29 210 VAL A N 1
ATOM 1519 C CA . VAL A 1 212 ? 29.602 35.379 24.374 1.00 52.52 210 VAL A CA 1
ATOM 1520 C C . VAL A 1 212 ? 30.819 35.366 23.439 1.00 52.54 210 VAL A C 1
ATOM 1521 O O . VAL A 1 212 ? 31.944 35.664 23.875 1.00 52.50 210 VAL A O 1
ATOM 1525 N N . GLY A 1 213 ? 30.570 35.054 22.165 1.00 52.22 211 GLY A N 1
ATOM 1526 C CA . GLY A 1 213 ? 31.586 35.096 21.107 1.00 52.11 211 GLY A CA 1
ATOM 1527 C C . GLY A 1 213 ? 32.568 33.930 21.077 1.00 52.03 211 GLY A C 1
ATOM 1528 O O . GLY A 1 213 ? 32.656 33.151 22.031 1.00 51.27 211 GLY A O 1
ATOM 1529 N N . ASP A 1 214 ? 33.298 33.820 19.964 1.00 51.99 212 ASP A N 1
ATOM 1530 C CA . ASP A 1 214 ? 34.305 32.770 19.743 1.00 52.50 212 ASP A CA 1
ATOM 1531 C C . ASP A 1 214 ? 33.699 31.367 19.817 1.00 52.05 212 ASP A C 1
ATOM 1532 O O . ASP A 1 214 ? 34.312 30.429 20.318 1.00 52.11 212 ASP A O 1
ATOM 1537 N N . ILE A 1 215 ? 32.483 31.225 19.294 1.00 52.04 213 ILE A N 1
ATOM 1538 C CA . ILE A 1 215 ? 31.833 29.920 19.220 1.00 51.43 213 ILE A CA 1
ATOM 1539 C C . ILE A 1 215 ? 32.487 29.099 18.107 1.00 51.35 213 ILE A C 1
ATOM 1540 O O . ILE A 1 215 ? 32.506 29.526 16.939 1.00 51.55 213 ILE A O 1
ATOM 1545 N N . HIS A 1 216 ? 33.022 27.930 18.460 1.00 50.74 214 HIS A N 1
ATOM 1546 C CA . HIS A 1 216 ? 33.656 27.074 17.458 1.00 50.19 214 HIS A CA 1
ATOM 1547 C C . HIS A 1 216 ? 32.679 26.199 16.684 1.00 49.76 214 HIS A C 1
ATOM 1548 O O . HIS A 1 216 ? 32.736 26.172 15.462 1.00 49.64 214 HIS A O 1
ATOM 1555 N N . VAL A 1 217 ? 31.819 25.463 17.400 1.00 49.89 215 VAL A N 1
ATOM 1556 C CA . VAL A 1 217 ? 30.857 24.530 16.781 1.00 49.41 215 VAL A CA 1
ATOM 1557 C C . VAL A 1 217 ? 29.468 24.607 17.408 1.00 49.89 215 VAL A C 1
ATOM 1558 O O . VAL A 1 217 ? 29.324 24.675 18.630 1.00 50.27 215 VAL A O 1
ATOM 1562 N N . LEU A 1 218 ? 28.453 24.592 16.549 1.00 49.46 216 LEU A N 1
ATOM 1563 C CA . LEU A 1 218 ? 27.072 24.391 16.964 1.00 50.21 216 LEU A CA 1
ATOM 1564 C C . LEU A 1 218 ? 26.515 23.265 16.110 1.00 50.40 216 LEU A C 1
ATOM 1565 O O . LEU A 1 218 ? 26.761 23.222 14.901 1.00 51.10 216 LEU A O 1
ATOM 1570 N N . ARG A 1 219 ? 25.790 22.341 16.731 1.00 50.74 217 ARG A N 1
ATOM 1571 C CA . ARG A 1 219 ? 25.073 21.311 15.966 1.00 50.39 217 ARG A CA 1
ATOM 1572 C C . ARG A 1 219 ? 23.876 20.818 16.773 1.00 50.82 217 ARG A C 1
ATOM 1573 O O . ARG A 1 219 ? 23.937 20.750 18.004 1.00 50.02 217 ARG A O 1
ATOM 1581 N N . ASP A 1 220 ? 22.814 20.427 16.073 1.00 51.46 218 ASP A N 1
ATOM 1582 C CA . ASP A 1 220 ? 21.619 19.911 16.731 1.00 53.04 218 ASP A CA 1
ATOM 1583 C C . ASP A 1 220 ? 21.624 18.379 16.661 1.00 52.37 218 ASP A C 1
ATOM 1584 O O . ASP A 1 220 ? 21.686 17.801 15.575 1.00 53.54 218 ASP A O 1
ATOM 1589 N N . PRO A 1 221 ? 21.631 17.706 17.832 1.00 51.93 219 PRO A N 1
ATOM 1590 C CA . PRO A 1 221 ? 21.660 16.224 17.819 1.00 50.58 219 PRO A CA 1
ATOM 1591 C C . PRO A 1 221 ? 20.311 15.608 17.463 1.00 49.64 219 PRO A C 1
ATOM 1592 O O . PRO A 1 221 ? 19.559 15.167 18.352 1.00 48.68 219 PRO A O 1
ATOM 1596 N N . THR A 1 222 ? 20.024 15.590 16.161 1.00 49.12 220 THR A N 1
ATOM 1597 C CA . THR A 1 222 ? 18.789 15.046 15.629 1.00 49.05 220 THR A CA 1
ATOM 1598 C C . THR A 1 222 ? 18.993 13.554 15.353 1.00 48.93 220 THR A C 1
ATOM 1599 O O . THR A 1 222 ? 19.202 12.808 16.291 1.00 47.78 220 THR A O 1
ATOM 1603 N N . ARG A 1 223 ? 18.938 13.107 14.096 1.00 49.91 221 ARG A N 1
ATOM 1604 C CA . ARG A 1 223 ? 19.054 11.669 13.821 1.00 50.05 221 ARG A CA 1
ATOM 1605 C C . ARG A 1 223 ? 20.399 11.164 14.265 1.00 50.27 221 ARG A C 1
ATOM 1606 O O . ARG A 1 223 ? 21.419 11.783 13.979 1.00 51.32 221 ARG A O 1
ATOM 1614 N N . GLY A 1 224 ? 20.392 10.033 14.965 1.00 50.02 222 GLY A N 1
ATOM 1615 C CA . GLY A 1 224 ? 21.606 9.490 15.555 1.00 48.33 222 GLY A CA 1
ATOM 1616 C C . GLY A 1 224 ? 21.922 10.040 16.937 1.00 48.52 222 GLY A C 1
ATOM 1617 O O . GLY A 1 224 ? 22.752 9.477 17.641 1.00 47.88 222 GLY A O 1
ATOM 1618 N N . GLY A 1 225 ? 21.283 11.152 17.316 1.00 47.38 223 GLY A N 1
ATOM 1619 C CA . GLY A 1 225 ? 21.396 11.675 18.680 1.00 47.55 223 GLY A CA 1
ATOM 1620 C C . GLY A 1 225 ? 22.736 12.319 18.999 1.00 47.34 223 GLY A C 1
ATOM 1621 O O . GLY A 1 225 ? 23.530 12.603 18.097 1.00 47.85 223 GLY A O 1
ATOM 1622 N N . LEU A 1 226 ? 22.979 12.548 20.289 1.00 47.35 224 LEU A N 1
ATOM 1623 C CA . LEU A 1 226 ? 24.212 13.164 20.762 1.00 47.58 224 LEU A CA 1
ATOM 1624 C C . LEU A 1 226 ? 25.442 12.400 20.272 1.00 47.84 224 LEU A C 1
ATOM 1625 O O . LEU A 1 226 ? 26.415 13.001 19.797 1.00 47.48 224 LEU A O 1
ATOM 1630 N N . ALA A 1 227 ? 25.389 11.076 20.391 1.00 47.80 225 ALA A N 1
ATOM 1631 C CA . ALA A 1 227 ? 26.558 10.255 20.067 1.00 49.10 225 ALA A CA 1
ATOM 1632 C C . ALA A 1 227 ? 26.963 10.419 18.602 1.00 49.96 225 ALA A C 1
ATOM 1633 O O . ALA A 1 227 ? 28.130 10.655 18.315 1.00 49.35 225 ALA A O 1
ATOM 1635 N N . THR A 1 228 ? 26.033 10.497 17.629 1.00 51.37 226 THR A N 1
ATOM 1636 C CA . THR A 1 228 ? 26.556 10.515 16.289 1.00 52.85 226 THR A CA 1
ATOM 1637 C C . THR A 1 228 ? 26.806 11.993 15.827 1.00 53.26 226 THR A C 1
ATOM 1638 O O . THR A 1 228 ? 27.843 12.179 15.076 1.00 53.94 226 THR A O 1
ATOM 1642 N N . THR A 1 229 ? 26.248 13.079 16.473 1.00 53.07 227 THR A N 1
ATOM 1643 C CA . THR A 1 229 ? 26.782 14.431 16.188 1.00 53.44 227 THR A CA 1
ATOM 1644 C C . THR A 1 229 ? 28.163 14.682 16.786 1.00 52.09 227 THR A C 1
ATOM 1645 O O . THR A 1 229 ? 28.954 15.393 16.170 1.00 51.43 227 THR A O 1
ATOM 1649 N N . LEU A 1 230 ? 28.464 14.113 17.967 1.00 50.59 228 LEU A N 1
ATOM 1650 C CA . LEU A 1 230 ? 29.830 14.217 18.507 1.00 49.84 228 LEU A CA 1
ATOM 1651 C C . LEU A 1 230 ? 30.853 13.490 17.620 1.00 49.43 228 LEU A C 1
ATOM 1652 O O . LEU A 1 230 ? 32.000 13.929 17.494 1.00 49.22 228 LEU A O 1
ATOM 1657 N N . ASN A 1 231 ? 30.450 12.370 17.034 1.00 49.35 229 ASN A N 1
ATOM 1658 C CA . ASN A 1 231 ? 31.326 11.631 16.106 1.00 49.77 229 ASN A CA 1
ATOM 1659 C C . ASN A 1 231 ? 31.571 12.441 14.824 1.00 50.26 229 ASN A C 1
ATOM 1660 O O . ASN A 1 231 ? 32.693 12.458 14.294 1.00 49.06 229 ASN A O 1
ATOM 1665 N N . GLU A 1 232 ? 30.516 13.115 14.340 1.00 49.85 230 GLU A N 1
ATOM 1666 C CA . GLU A 1 232 ? 30.628 13.980 13.161 1.00 50.99 230 GLU A CA 1
ATOM 1667 C C . GLU A 1 232 ? 31.629 15.087 13.432 1.00 51.10 230 GLU A C 1
ATOM 1668 O O . GLU A 1 232 ? 32.555 15.300 12.654 1.00 51.53 230 GLU A O 1
ATOM 1674 N N . ILE A 1 233 ? 31.456 15.761 14.564 1.00 51.41 231 ILE A N 1
ATOM 1675 C CA . ILE A 1 233 ? 32.307 16.884 14.924 1.00 51.39 231 ILE A CA 1
ATOM 1676 C C . ILE A 1 233 ? 33.743 16.393 15.160 1.00 51.43 231 ILE A C 1
ATOM 1677 O O . ILE A 1 233 ? 34.691 16.954 14.607 1.00 51.58 231 ILE A O 1
ATOM 1682 N N . ALA A 1 234 ? 33.912 15.351 15.969 1.00 51.15 232 ALA A N 1
ATOM 1683 C CA . ALA A 1 234 ? 35.247 14.777 16.160 1.00 50.99 232 ALA A CA 1
ATOM 1684 C C . ALA A 1 234 ? 35.931 14.440 14.822 1.00 51.25 232 ALA A C 1
ATOM 1685 O O . ALA A 1 234 ? 37.116 14.735 14.640 1.00 51.79 232 ALA A O 1
ATOM 1687 N N . GLY A 1 235 ? 35.183 13.842 13.893 1.00 50.64 233 GLY A N 1
ATOM 1688 C CA . GLY A 1 235 ? 35.696 13.503 12.566 1.00 50.59 233 GLY A CA 1
ATOM 1689 C C . GLY A 1 235 ? 36.054 14.702 11.696 1.00 50.87 233 GLY A C 1
ATOM 1690 O O . GLY A 1 235 ? 37.131 14.739 11.102 1.00 51.37 233 GLY A O 1
ATOM 1691 N N . GLN A 1 236 ? 35.164 15.690 11.638 1.00 50.28 234 GLN A N 1
ATOM 1692 C CA . GLN A 1 236 ? 35.394 16.916 10.863 1.00 50.16 234 GLN A CA 1
ATOM 1693 C C . GLN A 1 236 ? 36.538 17.725 11.458 1.00 49.72 234 GLN A C 1
ATOM 1694 O O . GLN A 1 236 ? 37.291 18.353 10.727 1.00 49.69 234 GLN A O 1
ATOM 1700 N N . SER A 1 237 ? 36.646 17.732 12.783 1.00 50.15 235 SER A N 1
ATOM 1701 C CA . SER A 1 237 ? 37.698 18.491 13.462 1.00 50.81 235 SER A CA 1
ATOM 1702 C C . SER A 1 237 ? 38.975 17.673 13.663 1.00 51.48 235 SER A C 1
ATOM 1703 O O . SER A 1 237 ? 39.985 18.195 14.127 1.00 51.32 235 SER A O 1
ATOM 1706 N N . GLN A 1 238 ? 38.926 16.392 13.312 1.00 52.33 236 GLN A N 1
ATOM 1707 C CA . GLN A 1 238 ? 40.078 15.488 13.513 1.00 53.19 236 GLN A CA 1
ATOM 1708 C C . GLN A 1 238 ? 40.621 15.552 14.937 1.00 53.18 236 GLN A C 1
ATOM 1709 O O . GLN A 1 238 ? 41.813 15.754 15.171 1.00 52.81 236 GLN A O 1
ATOM 1715 N N . ALA A 1 239 ? 39.710 15.378 15.885 1.00 53.12 237 ALA A N 1
ATOM 1716 C CA . ALA A 1 239 ? 40.039 15.428 17.295 1.00 52.78 237 ALA A CA 1
ATOM 1717 C C . ALA A 1 239 ? 39.255 14.327 17.979 1.00 52.69 237 ALA A C 1
ATOM 1718 O O . ALA A 1 239 ? 38.546 13.564 17.334 1.00 51.96 237 ALA A O 1
ATOM 1720 N N . VAL A 1 240 ? 39.389 14.241 19.292 1.00 53.38 238 VAL A N 1
ATOM 1721 C CA . VAL A 1 240 ? 38.612 13.274 20.040 1.00 53.85 238 VAL A CA 1
ATOM 1722 C C . VAL A 1 240 ? 37.766 13.994 21.077 1.00 54.63 238 VAL A C 1
ATOM 1723 O O . VAL A 1 240 ? 38.239 14.916 21.751 1.00 55.50 238 VAL A O 1
ATOM 1727 N N . CYS A 1 241 ? 36.486 13.633 21.134 1.00 54.37 239 CYS A N 1
ATOM 1728 C CA . CYS A 1 241 ? 35.585 14.208 22.119 1.00 54.69 239 CYS A CA 1
ATOM 1729 C C . CYS A 1 241 ? 35.553 13.311 23.339 1.00 54.48 239 CYS A C 1
ATOM 1730 O O . CYS A 1 241 ? 35.389 12.091 23.218 1.00 55.39 239 CYS A O 1
ATOM 1733 N N . HIS A 1 242 ? 35.783 13.907 24.508 1.00 54.43 240 HIS A N 1
ATOM 1734 C CA . HIS A 1 242 ? 35.695 13.195 25.777 1.00 54.30 240 HIS A CA 1
ATOM 1735 C C . HIS A 1 242 ? 34.474 13.690 26.548 1.00 53.50 240 HIS A C 1
ATOM 1736 O O . HIS A 1 242 ? 34.334 14.876 26.795 1.00 53.58 240 HIS A O 1
ATOM 1743 N N . VAL A 1 243 ? 33.601 12.768 26.922 1.00 52.61 241 VAL A N 1
ATOM 1744 C CA . VAL A 1 243 ? 32.317 13.097 27.518 1.00 52.47 241 VAL A CA 1
ATOM 1745 C C . VAL A 1 243 ? 32.148 12.359 28.851 1.00 51.58 241 VAL A C 1
ATOM 1746 O O . VAL A 1 243 ? 32.660 11.254 29.015 1.00 49.78 241 VAL A O 1
ATOM 1750 N N . LEU A 1 244 ? 31.472 12.989 29.814 1.00 50.00 242 LEU A N 1
ATOM 1751 C CA . LEU A 1 244 ? 31.259 12.376 31.133 1.00 49.48 242 LEU A CA 1
ATOM 1752 C C . LEU A 1 244 ? 29.808 11.906 31.256 1.00 49.48 242 LEU A C 1
ATOM 1753 O O . LEU A 1 244 ? 28.878 12.740 31.238 1.00 48.89 242 LEU A O 1
ATOM 1758 N N . GLU A 1 245 ? 29.607 10.590 31.394 1.00 48.83 243 GLU A N 1
ATOM 1759 C CA . GLU A 1 245 ? 28.238 10.022 31.371 1.00 48.59 243 GLU A CA 1
ATOM 1760 C C . GLU A 1 245 ? 27.275 10.706 32.356 1.00 48.08 243 GLU A C 1
ATOM 1761 O O . GLU A 1 245 ? 26.134 11.017 32.001 1.00 48.00 243 GLU A O 1
ATOM 1767 N N . THR A 1 246 ? 27.748 10.909 33.579 1.00 47.83 244 THR A N 1
ATOM 1768 C CA . THR A 1 246 ? 26.931 11.463 34.652 1.00 48.00 244 THR A CA 1
ATOM 1769 C C . THR A 1 246 ? 26.525 12.912 34.380 1.00 48.33 244 THR A C 1
ATOM 1770 O O . THR A 1 246 ? 25.554 13.371 34.954 1.00 47.70 244 THR A O 1
ATOM 1774 N N . ALA A 1 247 ? 27.283 13.600 33.523 1.00 48.66 245 ALA A N 1
ATOM 1775 C CA . ALA A 1 247 ? 27.042 15.010 33.188 1.00 49.09 245 ALA A CA 1
ATOM 1776 C C . ALA A 1 247 ? 26.050 15.202 32.044 1.00 49.13 245 ALA A C 1
ATOM 1777 O O . ALA A 1 247 ? 25.518 16.313 31.863 1.00 48.70 245 ALA A O 1
ATOM 1779 N N . VAL A 1 248 ? 25.796 14.142 31.268 1.00 48.21 246 VAL A N 1
ATOM 1780 C CA . VAL A 1 248 ? 24.793 14.201 30.186 1.00 47.79 246 VAL A CA 1
ATOM 1781 C C . VAL A 1 248 ? 23.412 14.084 30.828 1.00 48.42 246 VAL A C 1
ATOM 1782 O O . VAL A 1 248 ? 23.119 13.080 31.464 1.00 47.97 246 VAL A O 1
ATOM 1786 N N . PRO A 1 249 ? 22.572 15.149 30.706 1.00 47.91 247 PRO A N 1
ATOM 1787 C CA . PRO A 1 249 ? 21.265 15.133 31.352 1.00 47.85 247 PRO A CA 1
ATOM 1788 C C . PRO A 1 249 ? 20.256 14.269 30.593 1.00 47.67 247 PRO A C 1
ATOM 1789 O O . PRO A 1 249 ? 20.107 14.388 29.389 1.00 46.92 247 PRO A O 1
ATOM 1793 N N . VAL A 1 250 ? 19.602 13.371 31.311 1.00 48.90 248 VAL A N 1
ATOM 1794 C CA . VAL A 1 250 ? 18.560 12.513 30.749 1.00 49.58 248 VAL A CA 1
ATOM 1795 C C . VAL A 1 250 ? 17.568 12.397 31.888 1.00 50.74 248 VAL A C 1
ATOM 1796 O O . VAL A 1 250 ? 17.947 12.001 32.997 1.00 50.76 248 VAL A O 1
ATOM 1800 N N . ARG A 1 251 ? 16.323 12.796 31.636 1.00 51.56 249 ARG A N 1
ATOM 1801 C CA . ARG A 1 251 ? 15.264 12.789 32.657 1.00 52.35 249 ARG A CA 1
ATOM 1802 C C . ARG A 1 251 ? 15.047 11.366 33.139 1.00 52.06 249 ARG A C 1
ATOM 1803 O O . ARG A 1 251 ? 15.099 10.437 32.337 1.00 51.14 249 ARG A O 1
ATOM 1811 N N . GLU A 1 252 ? 14.810 11.201 34.447 1.00 52.39 250 GLU A N 1
ATOM 1812 C CA . GLU A 1 252 ? 14.551 9.881 35.040 1.00 53.06 250 GLU A CA 1
ATOM 1813 C C . GLU A 1 252 ? 13.500 9.101 34.244 1.00 52.53 250 GLU A C 1
ATOM 1814 O O . GLU A 1 252 ? 13.690 7.929 33.932 1.00 52.51 250 GLU A O 1
ATOM 1820 N N . SER A 1 253 ? 12.408 9.783 33.906 1.00 52.32 251 SER A N 1
ATOM 1821 C CA . SER A 1 253 ? 11.304 9.216 33.136 1.00 52.55 251 SER A CA 1
ATOM 1822 C C . SER A 1 253 ? 11.723 8.800 31.723 1.00 52.14 251 SER A C 1
ATOM 1823 O O . SER A 1 253 ? 11.199 7.826 31.180 1.00 52.22 251 SER A O 1
ATOM 1826 N N . VAL A 1 254 ? 12.660 9.545 31.137 1.00 51.72 252 VAL A N 1
ATOM 1827 C CA . VAL A 1 254 ? 13.225 9.206 29.821 1.00 51.78 252 VAL A CA 1
ATOM 1828 C C . VAL A 1 254 ? 14.177 7.998 29.939 1.00 52.28 252 VAL A C 1
ATOM 1829 O O . VAL A 1 254 ? 14.085 7.061 29.146 1.00 51.80 252 VAL A O 1
ATOM 1833 N N . ARG A 1 255 ? 15.066 8.020 30.936 1.00 53.30 253 ARG A N 1
ATOM 1834 C CA . ARG A 1 255 ? 15.938 6.870 31.227 1.00 54.44 253 ARG A CA 1
ATOM 1835 C C . ARG A 1 255 ? 15.123 5.595 31.394 1.00 54.63 253 ARG A C 1
ATOM 1836 O O . ARG A 1 255 ? 15.439 4.567 30.785 1.00 54.70 253 ARG A O 1
ATOM 1844 N N . ASN A 1 256 ? 14.075 5.679 32.215 1.00 54.90 254 ASN A N 1
ATOM 1845 C CA . ASN A 1 256 ? 13.197 4.543 32.496 1.00 55.46 254 ASN A CA 1
ATOM 1846 C C . ASN A 1 256 ? 12.402 4.070 31.278 1.00 55.38 254 ASN A C 1
ATOM 1847 O O . ASN A 1 256 ? 12.233 2.866 31.071 1.00 55.52 254 ASN A O 1
ATOM 1852 N N . GLY A 1 257 ? 11.930 5.014 30.471 1.00 55.29 255 GLY A N 1
ATOM 1853 C CA . GLY A 1 257 ? 11.240 4.678 29.244 1.00 55.12 255 GLY A CA 1
ATOM 1854 C C . GLY A 1 257 ? 12.186 4.061 28.232 1.00 55.20 255 GLY A C 1
ATOM 1855 O O . GLY A 1 257 ? 11.798 3.161 27.482 1.00 55.32 255 GLY A O 1
ATOM 1856 N N . CYS A 1 258 ? 13.428 4.541 28.204 1.00 55.18 256 CYS A N 1
ATOM 1857 C CA . CYS A 1 258 ? 14.412 4.033 27.244 1.00 55.58 256 CYS A CA 1
ATOM 1858 C C . CYS A 1 258 ? 14.849 2.607 27.573 1.00 55.82 256 CYS A C 1
ATOM 1859 O O . CYS A 1 258 ? 15.061 1.802 26.670 1.00 55.82 256 CYS A O 1
ATOM 1862 N N . SER A 1 259 ? 14.983 2.300 28.859 1.00 56.44 257 SER A N 1
ATOM 1863 C CA . SER A 1 259 ? 15.425 0.967 29.269 1.00 56.80 257 SER A CA 1
ATOM 1864 C C . SER A 1 259 ? 14.306 -0.075 29.120 1.00 56.84 257 SER A C 1
ATOM 1865 O O . SER A 1 259 ? 14.569 -1.244 28.817 1.00 57.04 257 SER A O 1
ATOM 1868 N N . PHE A 1 260 ? 13.062 0.369 29.297 1.00 56.87 258 PHE A N 1
ATOM 1869 C CA . PHE A 1 260 ? 11.874 -0.464 29.086 1.00 56.91 258 PHE A CA 1
ATOM 1870 C C . PHE A 1 260 ? 11.678 -0.830 27.610 1.00 56.69 258 PHE A C 1
ATOM 1871 O O . PHE A 1 260 ? 11.125 -1.885 27.300 1.00 56.98 258 PHE A O 1
ATOM 1879 N N . LEU A 1 261 ? 12.134 0.041 26.709 1.00 56.30 259 LEU A N 1
ATOM 1880 C CA . LEU A 1 261 ? 12.001 -0.172 25.264 1.00 55.78 259 LEU A CA 1
ATOM 1881 C C . LEU A 1 261 ? 13.302 -0.598 24.570 1.00 55.34 259 LEU A C 1
ATOM 1882 O O . LEU A 1 261 ? 13.339 -0.723 23.342 1.00 55.47 259 LEU A O 1
ATOM 1887 N N . GLY A 1 262 ? 14.359 -0.794 25.356 1.00 55.00 260 GLY A N 1
ATOM 1888 C CA . GLY A 1 262 ? 15.676 -1.187 24.842 1.00 54.62 260 GLY A CA 1
ATOM 1889 C C . GLY A 1 262 ? 16.370 -0.117 24.015 1.00 54.40 260 GLY A C 1
ATOM 1890 O O . GLY A 1 262 ? 17.166 -0.428 23.122 1.00 54.50 260 GLY A O 1
ATOM 1891 N N . LEU A 1 263 ? 16.063 1.145 24.313 1.00 53.70 261 LEU A N 1
ATOM 1892 C CA . LEU A 1 263 ? 16.613 2.288 23.594 1.00 52.98 261 LEU A CA 1
ATOM 1893 C C . LEU A 1 263 ? 17.747 2.973 24.373 1.00 52.46 261 LEU A C 1
ATOM 1894 O O . LEU A 1 263 ? 17.787 2.942 25.599 1.00 51.69 261 LEU A O 1
ATOM 1899 N N . ASP A 1 264 ? 18.655 3.613 23.643 1.00 52.29 262 ASP A N 1
ATOM 1900 C CA . ASP A 1 264 ? 19.768 4.345 24.244 1.00 51.42 262 ASP A CA 1
ATOM 1901 C C . ASP A 1 264 ? 19.516 5.843 24.049 1.00 50.97 262 ASP A C 1
ATOM 1902 O O . ASP A 1 264 ? 19.501 6.320 22.912 1.00 50.20 262 ASP A O 1
ATOM 1907 N N . PRO A 1 265 ? 19.301 6.586 25.156 1.00 50.31 263 PRO A N 1
ATOM 1908 C CA . PRO A 1 265 ? 18.975 8.019 25.060 1.00 50.52 263 PRO A CA 1
ATOM 1909 C C . PRO A 1 265 ? 20.063 8.847 24.365 1.00 50.62 263 PRO A C 1
ATOM 1910 O O . PRO A 1 265 ? 19.787 9.930 23.863 1.00 50.76 263 PRO A O 1
ATOM 1914 N N . LEU A 1 266 ? 21.296 8.339 24.338 1.00 50.59 264 LEU A N 1
ATOM 1915 C CA . LEU A 1 266 ? 22.394 9.055 23.670 1.00 50.31 264 LEU A CA 1
ATOM 1916 C C . LEU A 1 266 ? 22.371 8.981 22.141 1.00 49.60 264 LEU A C 1
ATOM 1917 O O . LEU A 1 266 ? 23.146 9.671 21.477 1.00 48.73 264 LEU A O 1
ATOM 1922 N N . TYR A 1 267 ? 21.516 8.115 21.599 1.00 49.60 265 TYR A N 1
ATOM 1923 C CA . TYR A 1 267 ? 21.399 7.913 20.152 1.00 49.78 265 TYR A CA 1
ATOM 1924 C C . TYR A 1 267 ? 20.019 8.278 19.620 1.00 50.06 265 TYR A C 1
ATOM 1925 O O . TYR A 1 267 ? 19.761 8.131 18.420 1.00 50.28 265 TYR A O 1
ATOM 1934 N N . LEU A 1 268 ? 19.136 8.738 20.505 1.00 49.70 266 LEU A N 1
ATOM 1935 C CA . LEU A 1 268 ? 17.775 9.121 20.108 1.00 50.09 266 LEU A CA 1
ATOM 1936 C C . LEU A 1 268 ? 17.728 10.571 19.671 1.00 50.04 266 LEU A C 1
ATOM 1937 O O . LEU A 1 268 ? 18.378 11.427 20.278 1.00 49.51 266 LEU A O 1
ATOM 1942 N N . ALA A 1 269 ? 16.957 10.825 18.614 1.00 50.24 267 ALA A N 1
ATOM 1943 C CA . ALA A 1 269 ? 16.854 12.126 18.010 1.00 50.12 267 ALA A CA 1
ATOM 1944 C C . ALA A 1 269 ? 16.272 13.122 19.009 1.00 49.65 267 ALA A C 1
ATOM 1945 O O . ALA A 1 269 ? 15.352 12.801 19.769 1.00 49.62 267 ALA A O 1
ATOM 1947 N N . ASN A 1 270 ? 16.850 14.318 19.021 1.00 49.71 268 ASN A N 1
ATOM 1948 C CA . ASN A 1 270 ? 16.306 15.459 19.765 1.00 48.75 268 ASN A CA 1
ATOM 1949 C C . ASN A 1 270 ? 15.857 16.482 18.748 1.00 48.80 268 ASN A C 1
ATOM 1950 O O . ASN A 1 270 ? 16.365 16.481 17.627 1.00 48.01 268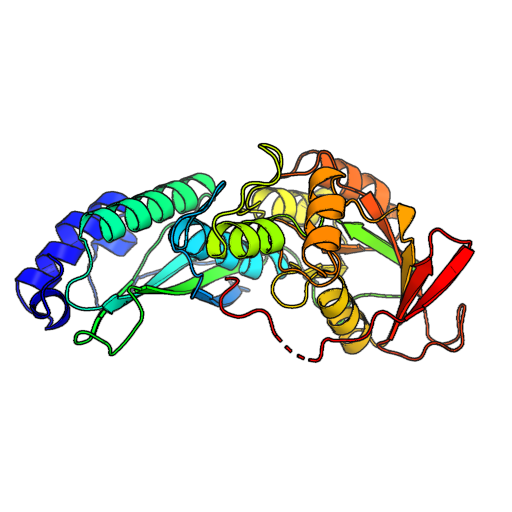 ASN A O 1
ATOM 1955 N N . GLU A 1 271 ? 14.908 17.341 19.131 1.00 47.98 269 GLU A N 1
ATOM 1956 C CA . GLU A 1 271 ? 14.371 18.351 18.201 1.00 48.97 269 GLU A CA 1
ATOM 1957 C C . GLU A 1 271 ? 14.296 19.768 18.797 1.00 48.13 269 GLU A C 1
ATOM 1958 O O . GLU A 1 271 ? 13.729 20.684 18.196 1.00 48.91 269 GLU A O 1
ATOM 1964 N N . GLY A 1 272 ? 14.897 19.959 19.963 1.00 48.34 270 GLY A N 1
ATOM 1965 C CA . GLY A 1 272 ? 14.934 21.279 20.599 1.00 47.96 270 GLY A CA 1
ATOM 1966 C C . GLY A 1 272 ? 16.196 21.496 21.400 1.00 48.36 270 GLY A C 1
ATOM 1967 O O . GLY A 1 272 ? 16.173 22.157 22.437 1.00 47.94 270 GLY A O 1
ATOM 1968 N N . LYS A 1 273 ? 17.304 20.938 20.904 1.00 49.06 271 LYS A N 1
ATOM 1969 C CA . LYS A 1 273 ? 18.575 20.877 21.663 1.00 48.39 271 LYS A CA 1
ATOM 1970 C C . LYS A 1 273 ? 19.746 21.246 20.756 1.00 49.08 271 LYS A C 1
ATOM 1971 O O . LYS A 1 273 ? 19.680 21.031 19.543 1.00 47.97 271 LYS A O 1
ATOM 1977 N N . LEU A 1 274 ? 20.821 21.767 21.339 1.00 49.38 272 LEU A N 1
ATOM 1978 C CA . LEU A 1 274 ? 22.061 21.948 20.580 1.00 50.01 272 LEU A CA 1
ATOM 1979 C C . LEU A 1 274 ? 23.280 21.555 21.399 1.00 50.29 272 LEU A C 1
ATOM 1980 O O . LEU A 1 274 ? 23.239 21.528 22.629 1.00 50.78 272 LEU A O 1
ATOM 1985 N N . ILE A 1 275 ? 24.360 21.260 20.684 1.00 49.87 273 ILE A N 1
ATOM 1986 C CA . ILE A 1 275 ? 25.681 21.117 21.242 1.00 50.05 273 ILE A CA 1
ATOM 1987 C C . ILE A 1 275 ? 26.438 22.397 20.916 1.00 50.26 273 ILE A C 1
ATOM 1988 O O . ILE A 1 275 ? 26.377 22.889 19.791 1.00 49.91 273 ILE A O 1
ATOM 1993 N N . CYS A 1 276 ? 27.150 22.924 21.906 1.00 50.61 274 CYS A N 1
ATOM 1994 C CA . CYS A 1 276 ? 27.956 24.108 21.709 1.00 50.33 274 CYS A CA 1
ATOM 1995 C C . CYS A 1 276 ? 29.390 23.828 22.148 1.00 49.66 274 CYS A C 1
ATOM 1996 O O . CYS A 1 276 ? 29.644 23.460 23.292 1.00 48.59 274 CYS A O 1
ATOM 1999 N N . ILE A 1 277 ? 30.321 24.015 21.220 1.00 49.79 275 ILE A N 1
ATOM 2000 C CA . ILE A 1 277 ? 31.748 23.794 21.490 1.00 49.69 275 ILE A CA 1
ATOM 2001 C C . ILE A 1 277 ? 32.483 25.120 21.285 1.00 49.94 275 ILE A C 1
ATOM 2002 O O . ILE A 1 277 ? 32.261 25.804 20.280 1.00 50.38 275 ILE A O 1
ATOM 2007 N N . LEU A 1 278 ? 33.325 25.476 22.259 1.00 50.69 276 LEU A N 1
ATOM 2008 C CA . LEU A 1 278 ? 33.994 26.777 22.343 1.00 51.09 276 LEU A CA 1
ATOM 2009 C C . LEU A 1 278 ? 35.165 26.738 23.355 1.00 51.75 276 LEU A C 1
ATOM 2010 O O . LEU A 1 278 ? 35.172 25.896 24.259 1.00 51.80 276 LEU A O 1
ATOM 2015 N N . PRO A 1 279 ? 36.141 27.668 23.237 1.00 52.29 277 PRO A N 1
ATOM 2016 C CA . PRO A 1 279 ? 37.254 27.696 24.196 1.00 52.56 277 PRO A CA 1
ATOM 2017 C C . PRO A 1 279 ? 36.807 27.730 25.656 1.00 53.37 277 PRO A C 1
ATOM 2018 O O . PRO A 1 279 ? 35.753 28.286 25.988 1.00 52.99 277 PRO A O 1
ATOM 2022 N N . GLU A 1 280 ? 37.642 27.156 26.518 1.00 54.29 278 GLU A N 1
ATOM 2023 C CA . GLU A 1 280 ? 37.364 27.031 27.942 1.00 55.76 278 GLU A CA 1
ATOM 2024 C C . GLU A 1 280 ? 36.977 28.343 28.632 1.00 55.96 278 GLU A C 1
ATOM 2025 O O . GLU A 1 280 ? 36.064 28.347 29.458 1.00 56.18 278 GLU A O 1
ATOM 2031 N N . GLU A 1 281 ? 37.633 29.452 28.288 1.00 56.40 279 GLU A N 1
ATOM 2032 C CA . GLU A 1 281 ? 37.413 30.707 29.035 1.00 57.09 279 GLU A CA 1
ATOM 2033 C C . GLU A 1 281 ? 36.069 31.391 28.741 1.00 56.72 279 GLU A C 1
ATOM 2034 O O . GLU A 1 281 ? 35.653 32.306 29.459 1.00 56.61 279 GLU A O 1
ATOM 2040 N N . ARG A 1 282 ? 35.389 30.922 27.695 1.00 56.50 280 ARG A N 1
ATOM 2041 C CA . ARG A 1 282 ? 34.049 31.383 27.359 1.00 56.06 280 ARG A CA 1
ATOM 2042 C C . ARG A 1 282 ? 32.957 30.402 27.786 1.00 55.54 280 ARG A C 1
ATOM 2043 O O . ARG A 1 282 ? 31.769 30.711 27.659 1.00 55.12 280 ARG A O 1
ATOM 2051 N N . ALA A 1 283 ? 33.363 29.235 28.298 1.00 54.88 281 ALA A N 1
ATOM 2052 C CA . ALA A 1 283 ? 32.444 28.117 28.568 1.00 54.10 281 ALA A CA 1
ATOM 2053 C C . ALA A 1 283 ? 31.366 28.446 29.593 1.00 53.73 281 ALA A C 1
ATOM 2054 O O . ALA A 1 283 ? 30.195 28.108 29.418 1.00 52.68 281 ALA A O 1
ATOM 2056 N N . GLU A 1 284 ? 31.787 29.113 30.659 1.00 53.58 282 GLU A N 1
ATOM 2057 C CA . GLU A 1 284 ? 30.921 29.516 31.755 1.00 53.98 282 GLU A CA 1
ATOM 2058 C C . GLU A 1 284 ? 29.857 30.532 31.292 1.00 53.52 282 GLU A C 1
ATOM 2059 O O . GLU A 1 284 ? 28.663 30.353 31.554 1.00 53.43 282 GLU A O 1
ATOM 2065 N N . ALA A 1 285 ? 30.287 31.567 30.568 1.00 53.00 283 ALA A N 1
ATOM 2066 C CA . ALA A 1 285 ? 29.362 32.552 29.986 1.00 52.20 283 ALA A CA 1
ATOM 2067 C C . ALA A 1 285 ? 28.361 31.898 29.011 1.00 51.45 283 ALA A C 1
ATOM 2068 O O . ALA A 1 285 ? 27.165 32.174 29.080 1.00 51.07 283 ALA A O 1
ATOM 2070 N N . ALA A 1 286 ? 28.835 31.000 28.141 1.00 50.80 284 ALA A N 1
ATOM 2071 C CA . ALA A 1 286 ? 27.953 30.294 27.207 1.00 50.26 284 ALA A CA 1
ATOM 2072 C C . ALA A 1 286 ? 26.911 29.453 27.942 1.00 50.09 284 ALA A C 1
ATOM 2073 O O . ALA A 1 286 ? 25.730 29.457 27.588 1.00 48.96 284 ALA A O 1
ATOM 2075 N N . LEU A 1 287 ? 27.362 28.739 28.966 1.00 49.62 285 LEU A N 1
ATOM 2076 C CA . LEU A 1 287 ? 26.492 27.932 29.812 1.00 50.36 285 LEU A CA 1
ATOM 2077 C C . LEU A 1 287 ? 25.426 28.786 30.502 1.00 49.93 285 LEU A C 1
ATOM 2078 O O . LEU A 1 287 ? 24.288 28.344 30.649 1.00 49.93 285 LEU A O 1
ATOM 2083 N N . ALA A 1 288 ? 25.805 29.982 30.961 1.00 50.21 286 ALA A N 1
ATOM 2084 C CA . ALA A 1 288 ? 24.842 30.908 31.554 1.00 49.96 286 ALA A CA 1
ATOM 2085 C C . ALA A 1 288 ? 23.747 31.254 30.542 1.00 49.53 286 ALA A C 1
ATOM 2086 O O . ALA A 1 288 ? 22.573 31.340 30.887 1.00 50.12 286 ALA A O 1
ATOM 2088 N N . VAL A 1 289 ? 24.138 31.451 29.290 1.00 49.08 287 VAL A N 1
ATOM 2089 C CA . VAL A 1 289 ? 23.187 31.762 28.226 1.00 47.85 287 VAL A CA 1
ATOM 2090 C C . VAL A 1 289 ? 22.280 30.560 27.913 1.00 47.78 287 VAL A C 1
ATOM 2091 O O . VAL A 1 289 ? 21.059 30.700 27.803 1.00 47.37 287 VAL A O 1
ATOM 2095 N N . LEU A 1 290 ? 22.869 29.382 27.797 1.00 47.43 288 LEU A N 1
ATOM 2096 C CA . LEU A 1 290 ? 22.146 28.145 27.525 1.00 48.01 288 LEU A CA 1
ATOM 2097 C C . LEU A 1 290 ? 21.105 27.872 28.605 1.00 47.81 288 LEU A C 1
ATOM 2098 O O . LEU A 1 290 ? 19.993 27.370 28.301 1.00 47.61 288 LEU A O 1
ATOM 2103 N N . ARG A 1 291 ? 21.388 28.172 29.867 1.00 47.83 289 ARG A N 1
ATOM 2104 C CA . ARG A 1 291 ? 20.436 27.999 30.975 1.00 48.84 289 ARG A CA 1
ATOM 2105 C C . ARG A 1 291 ? 19.136 28.797 30.798 1.00 48.87 289 ARG A C 1
ATOM 2106 O O . ARG A 1 291 ? 18.089 28.414 31.324 1.00 49.16 289 ARG A O 1
ATOM 2114 N N . GLU A 1 292 ? 19.212 29.879 30.029 1.00 48.19 290 GLU A N 1
ATOM 2115 C CA . GLU A 1 292 ? 18.060 30.736 29.782 1.00 48.75 290 GLU A CA 1
ATOM 2116 C C . GLU A 1 292 ? 17.374 30.432 28.456 1.00 48.74 290 GLU A C 1
ATOM 2117 O O . GLU A 1 292 ? 16.327 30.999 28.180 1.00 48.44 290 GLU A O 1
ATOM 2123 N N . GLY A 1 293 ? 17.930 29.493 27.684 1.00 48.60 291 GLY A N 1
ATOM 2124 C CA . GLY A 1 293 ? 17.357 29.096 26.390 1.00 48.58 291 GLY A CA 1
ATOM 2125 C C . GLY A 1 293 ? 16.309 28.012 26.535 1.00 47.98 291 GLY A C 1
ATOM 2126 O O . GLY A 1 293 ? 16.100 27.511 27.631 1.00 49.09 291 GLY A O 1
ATOM 2127 N N . PRO A 1 294 ? 15.660 27.613 25.431 1.00 47.51 292 PRO A N 1
ATOM 2128 C CA . PRO A 1 294 ? 14.629 26.587 25.560 1.00 47.35 292 PRO A CA 1
ATOM 2129 C C . PRO A 1 294 ? 15.237 25.326 26.201 1.00 47.23 292 PRO A C 1
ATOM 2130 O O . PRO A 1 294 ? 16.385 24.964 25.873 1.00 45.27 292 PRO A O 1
ATOM 2134 N N . HIS A 1 295 ? 14.494 24.714 27.129 1.00 46.75 293 HIS A N 1
ATOM 2135 C CA . HIS A 1 295 ? 14.900 23.500 27.845 1.00 48.10 293 HIS A CA 1
ATOM 2136 C C . HIS A 1 295 ? 16.193 23.642 28.654 1.00 48.80 293 HIS A C 1
ATOM 2137 O O . HIS A 1 295 ? 16.760 22.654 29.135 1.00 48.93 293 HIS A O 1
ATOM 2144 N N . GLY A 1 296 ? 16.607 24.889 28.869 1.00 49.42 294 GLY A N 1
ATOM 2145 C CA . GLY A 1 296 ? 17.869 25.168 29.537 1.00 49.20 294 GLY A CA 1
ATOM 2146 C C . GLY A 1 296 ? 17.958 24.836 31.007 1.00 49.21 294 GLY A C 1
ATOM 2147 O O . GLY A 1 296 ? 19.046 24.965 31.575 1.00 49.38 294 GLY A O 1
ATOM 2148 N N . GLU A 1 297 ? 16.813 24.406 31.675 1.00 49.13 295 GLU A N 1
ATOM 2149 C CA . GLU A 1 297 ? 16.925 23.893 33.035 1.00 50.11 295 GLU A CA 1
ATOM 2150 C C . GLU A 1 297 ? 18.110 22.942 33.165 1.00 48.79 295 GLU A C 1
ATOM 2151 O O . GLU A 1 297 ? 18.659 22.776 34.231 1.00 48.16 295 GLU A O 1
ATOM 2157 N N . HIS A 1 298 ? 18.375 22.229 32.079 1.00 49.06 296 HIS A N 1
ATOM 2158 C CA . HIS A 1 298 ? 19.310 21.113 32.133 1.00 49.20 296 HIS A CA 1
ATOM 2159 C C . HIS A 1 298 ? 20.568 21.336 31.311 1.00 49.48 296 HIS A C 1
ATOM 2160 O O . HIS A 1 298 ? 21.335 20.383 31.096 1.00 48.97 296 HIS A O 1
ATOM 2167 N N . ALA A 1 299 ? 20.774 22.568 30.834 1.00 48.44 297 ALA A N 1
ATOM 2168 C CA . ALA A 1 299 ? 22.035 22.904 30.150 1.00 48.25 297 ALA A CA 1
ATOM 2169 C C . ALA A 1 299 ? 23.214 22.512 31.034 1.00 47.85 297 ALA A C 1
ATOM 2170 O O . ALA A 1 299 ? 23.161 22.700 32.243 1.00 46.45 297 ALA A O 1
ATOM 2172 N N . ALA A 1 300 ? 24.257 21.939 30.429 1.00 48.34 298 ALA A N 1
ATOM 2173 C CA . ALA A 1 300 ? 25.414 21.446 31.190 1.00 48.90 298 ALA A CA 1
ATOM 2174 C C . ALA A 1 300 ? 26.696 21.352 30.378 1.00 48.77 298 ALA A C 1
ATOM 2175 O O . ALA A 1 300 ? 26.670 21.161 29.169 1.00 49.04 298 ALA A O 1
ATOM 2177 N N . ARG A 1 301 ? 27.821 21.506 31.063 1.00 49.31 299 ARG A N 1
ATOM 2178 C CA . ARG A 1 301 ? 29.098 21.121 30.504 1.00 50.11 299 ARG A CA 1
ATOM 2179 C C . ARG A 1 301 ? 29.110 19.575 30.508 1.00 50.09 299 ARG A C 1
ATOM 2180 O O . ARG A 1 301 ? 28.897 18.953 31.553 1.00 48.95 299 ARG A O 1
ATOM 2188 N N . ILE A 1 302 ? 29.286 18.958 29.342 1.00 50.86 300 ILE A N 1
ATOM 2189 C CA . ILE A 1 302 ? 29.312 17.472 29.297 1.00 51.35 300 ILE A CA 1
ATOM 2190 C C . ILE A 1 302 ? 30.675 16.846 29.000 1.00 52.25 300 ILE A C 1
ATOM 2191 O O . ILE A 1 302 ? 30.841 15.616 29.081 1.00 51.71 300 ILE A O 1
ATOM 2196 N N . GLY A 1 303 ? 31.657 17.674 28.667 1.00 52.69 301 GLY A N 1
ATOM 2197 C CA . GLY A 1 303 ? 32.963 17.137 28.293 1.00 52.47 301 GLY A CA 1
ATOM 2198 C C . GLY A 1 303 ? 33.889 18.164 27.676 1.00 52.58 301 GLY A C 1
ATOM 2199 O O . GLY A 1 303 ? 33.707 19.374 27.851 1.00 51.48 301 GLY A O 1
ATOM 2200 N N . SER A 1 304 ? 34.895 17.672 26.963 1.00 52.63 302 SER A N 1
ATOM 2201 C CA . SER A 1 304 ? 35.915 18.531 26.372 1.00 53.28 302 SER A CA 1
ATOM 2202 C C . SER A 1 304 ? 36.487 17.941 25.079 1.00 53.53 302 SER A C 1
ATOM 2203 O O . SER A 1 304 ? 36.352 16.736 24.812 1.00 53.33 302 SER A O 1
ATOM 2206 N N . VAL A 1 305 ? 37.114 18.799 24.277 1.00 53.85 303 VAL A N 1
ATOM 2207 C CA . VAL A 1 305 ? 37.830 18.355 23.081 1.00 54.59 303 VAL A CA 1
ATOM 2208 C C . VAL A 1 305 ? 39.327 18.220 23.408 1.00 55.65 303 VAL A C 1
ATOM 2209 O O . VAL A 1 305 ? 39.902 19.070 24.101 1.00 55.67 303 VAL A O 1
ATOM 2213 N N . LYS A 1 306 ? 39.934 17.139 22.921 1.00 56.59 304 LYS A N 1
ATOM 2214 C CA . LYS A 1 306 ? 41.346 16.831 23.170 1.00 58.15 304 LYS A CA 1
ATOM 2215 C C . LYS A 1 306 ? 42.042 16.413 21.880 1.00 58.84 304 LYS A C 1
ATOM 2216 O O . LYS A 1 306 ? 41.408 15.882 20.962 1.00 58.67 304 LYS A O 1
ATOM 2222 N N . SER A 1 307 ? 43.343 16.674 21.809 1.00 60.16 305 SER A N 1
ATOM 2223 C CA . SER A 1 307 ? 44.158 16.249 20.670 1.00 61.57 305 SER A CA 1
ATOM 2224 C C . SER A 1 307 ? 44.381 14.731 20.712 1.00 62.12 305 SER A C 1
ATOM 2225 O O . SER A 1 307 ? 44.274 14.112 21.777 1.00 61.99 305 SER A O 1
ATOM 2228 N N . VAL A 1 308 ? 44.666 14.140 19.550 1.00 63.32 306 VAL A N 1
ATOM 2229 C CA . VAL A 1 308 ? 44.918 12.696 19.435 1.00 64.30 306 VAL A CA 1
ATOM 2230 C C . VAL A 1 308 ? 46.081 12.271 20.314 1.00 65.09 306 VAL A C 1
ATOM 2231 O O . VAL A 1 308 ? 47.156 12.862 20.245 1.00 65.59 306 VAL A O 1
ATOM 2235 N N . GLY A 1 309 ? 45.850 11.254 21.144 1.00 65.52 307 GLY A N 1
ATOM 2236 C CA . GLY A 1 309 ? 46.873 10.730 22.036 1.00 66.40 307 GLY A CA 1
ATOM 2237 C C . GLY A 1 309 ? 46.959 11.495 23.341 1.00 66.79 307 GLY A C 1
ATOM 2238 O O . GLY A 1 309 ? 47.852 11.248 24.139 1.00 66.55 307 GLY A O 1
ATOM 2239 N N . GLU A 1 310 ? 46.022 12.418 23.563 1.00 67.17 308 GLU A N 1
ATOM 2240 C CA . GLU A 1 310 ? 46.048 13.250 24.767 1.00 67.70 308 GLU A CA 1
ATOM 2241 C C . GLU A 1 310 ? 45.592 12.523 26.030 1.00 68.11 308 GLU A C 1
ATOM 2242 O O . GLU A 1 310 ? 46.166 12.760 27.102 1.00 68.29 308 GLU A O 1
ATOM 2248 N N . LEU A 1 311 ? 44.608 11.621 25.930 1.00 68.18 309 LEU A N 1
ATOM 2249 C CA . LEU A 1 311 ? 44.305 10.766 27.106 1.00 68.67 309 LEU A CA 1
ATOM 2250 C C . LEU A 1 311 ? 45.119 9.464 27.339 1.00 68.46 309 LEU A C 1
ATOM 2251 O O . LEU A 1 311 ? 45.835 9.361 28.359 1.00 68.81 309 LEU A O 1
ATOM 2256 N N . GLY A 1 312 ? 45.043 8.464 26.457 1.00 67.93 310 GLY A N 1
ATOM 2257 C CA . GLY A 1 312 ? 44.244 8.444 25.248 1.00 67.55 310 GLY A CA 1
ATOM 2258 C C . GLY A 1 312 ? 44.401 7.102 24.559 1.00 67.08 310 GLY A C 1
ATOM 2259 O O . GLY A 1 312 ? 44.168 6.052 25.166 1.00 67.68 310 GLY A O 1
ATOM 2260 N N . ALA A 1 313 ? 44.846 7.152 23.304 1.00 66.38 311 ALA A N 1
ATOM 2261 C CA . ALA A 1 313 ? 44.871 6.013 22.365 1.00 65.48 311 ALA A CA 1
ATOM 2262 C C . ALA A 1 313 ? 43.668 6.090 21.418 1.00 64.72 311 ALA A C 1
ATOM 2263 O O . ALA A 1 313 ? 43.688 5.521 20.320 1.00 64.33 311 ALA A O 1
ATOM 2265 N N . ALA A 1 314 ? 42.628 6.812 21.842 1.00 63.86 312 ALA A N 1
ATOM 2266 C CA . ALA A 1 314 ? 41.535 7.148 20.941 1.00 63.10 312 ALA A CA 1
ATOM 2267 C C . ALA A 1 314 ? 42.115 7.951 19.783 1.00 62.40 312 ALA A C 1
ATOM 2268 O O . ALA A 1 314 ? 42.969 8.830 19.980 1.00 62.20 312 ALA A O 1
ATOM 2270 N N . ARG A 1 315 ? 41.676 7.605 18.581 1.00 61.46 313 ARG A N 1
ATOM 2271 C CA . ARG A 1 315 ? 42.150 8.242 17.364 1.00 61.64 313 ARG A CA 1
ATOM 2272 C C . ARG A 1 315 ? 41.279 9.445 16.999 1.00 60.77 313 ARG A C 1
ATOM 2273 O O . ARG A 1 315 ? 40.248 9.677 17.632 1.00 60.57 313 ARG A O 1
ATOM 2281 N N . ALA A 1 316 ? 41.703 10.192 15.974 1.00 59.76 314 ALA A N 1
ATOM 2282 C CA . ALA A 1 316 ? 40.927 11.295 15.416 1.00 58.92 314 ALA A CA 1
ATOM 2283 C C . ALA A 1 316 ? 39.568 10.784 15.004 1.00 58.04 314 ALA A C 1
ATOM 2284 O O . ALA A 1 316 ? 39.466 9.749 14.345 1.00 58.11 314 ALA A O 1
ATOM 2286 N N . GLY A 1 317 ? 38.522 11.510 15.399 1.00 56.94 315 GLY A N 1
ATOM 2287 C CA . GLY A 1 317 ? 37.166 11.128 15.063 1.00 55.27 315 GLY A CA 1
ATOM 2288 C C . GLY A 1 317 ? 36.434 10.288 16.090 1.00 54.40 315 GLY A C 1
ATOM 2289 O O . GLY A 1 317 ? 35.249 10.020 15.923 1.00 55.33 315 GLY A O 1
ATOM 2290 N N . GLN A 1 318 ? 37.111 9.880 17.160 1.00 53.34 316 GLN A N 1
ATOM 2291 C CA . GLN A 1 318 ? 36.475 9.011 18.148 1.00 52.39 316 GLN A CA 1
ATOM 2292 C C . GLN A 1 318 ? 35.858 9.776 19.315 1.00 52.03 316 GLN A C 1
ATOM 2293 O O . GLN A 1 318 ? 36.288 10.875 19.655 1.00 52.14 316 GLN A O 1
ATOM 2299 N N . VAL A 1 319 ? 34.833 9.186 19.916 1.00 51.33 317 VAL A N 1
ATOM 2300 C CA . VAL A 1 319 ? 34.132 9.807 21.028 1.00 50.16 317 VAL A CA 1
ATOM 2301 C C . VAL A 1 319 ? 34.171 8.853 22.215 1.00 50.01 317 VAL A C 1
ATOM 2302 O O . VAL A 1 319 ? 33.579 7.775 22.163 1.00 49.16 317 VAL A O 1
ATOM 2306 N N . VAL A 1 320 ? 34.865 9.259 23.273 1.00 49.61 318 VAL A N 1
ATOM 2307 C CA . VAL A 1 320 ? 34.970 8.426 24.460 1.00 50.39 318 VAL A CA 1
ATOM 2308 C C . VAL A 1 320 ? 34.297 8.984 25.709 1.00 49.82 318 VAL A C 1
ATOM 2309 O O . VAL A 1 320 ? 34.550 10.122 26.140 1.00 49.23 318 VAL A O 1
ATOM 2313 N N . MET A 1 321 ? 33.412 8.167 26.267 1.00 49.28 319 MET A N 1
ATOM 2314 C CA . MET A 1 321 ? 32.626 8.560 27.421 1.00 48.80 319 MET A CA 1
ATOM 2315 C C . MET A 1 321 ? 33.213 7.921 28.654 1.00 48.71 319 MET A C 1
ATOM 2316 O O . MET A 1 321 ? 33.359 6.677 28.713 1.00 47.88 319 MET A O 1
ATOM 2321 N N . GLU A 1 322 ? 33.580 8.755 29.626 1.00 47.83 320 GLU A N 1
ATOM 2322 C CA . GLU A 1 322 ? 33.880 8.230 30.952 1.00 48.56 320 GLU A CA 1
ATOM 2323 C C . GLU A 1 322 ? 32.547 7.846 31.590 1.00 47.68 320 GLU A C 1
ATOM 2324 O O . GLU A 1 322 ? 31.651 8.673 31.764 1.00 46.44 320 GLU A O 1
ATOM 2330 N N . THR A 1 323 ? 32.445 6.566 31.905 1.00 46.36 321 THR A N 1
ATOM 2331 C CA . THR A 1 323 ? 31.230 5.913 32.346 1.00 45.93 321 THR A CA 1
ATOM 2332 C C . THR A 1 323 ? 30.914 6.265 33.826 1.00 45.11 321 THR A C 1
ATOM 2333 O O . THR A 1 323 ? 31.818 6.652 34.567 1.00 43.63 321 THR A O 1
ATOM 2337 N N . ALA A 1 324 ? 29.644 6.124 34.242 1.00 45.02 322 ALA A N 1
ATOM 2338 C CA . ALA A 1 324 ? 29.246 6.357 35.654 1.00 45.31 322 ALA A CA 1
ATOM 2339 C C . ALA A 1 324 ? 29.872 5.375 36.622 1.00 45.42 322 ALA A C 1
ATOM 2340 O O . ALA A 1 324 ? 29.955 5.630 37.830 1.00 44.10 322 ALA A O 1
ATOM 2342 N N . LEU A 1 325 ? 30.296 4.223 36.096 1.00 45.37 323 LEU A N 1
ATOM 2343 C CA . LEU A 1 325 ? 30.902 3.197 36.934 1.00 45.13 323 LEU A CA 1
ATOM 2344 C C . LEU A 1 325 ? 32.406 3.388 37.126 1.00 44.50 323 LEU A C 1
ATOM 2345 O O . LEU A 1 325 ? 33.020 2.658 37.892 1.00 43.70 323 LEU A O 1
ATOM 2350 N N . GLY A 1 326 ? 33.000 4.358 36.430 1.00 43.87 324 GLY A N 1
ATOM 2351 C CA . GLY A 1 326 ? 34.434 4.635 36.577 1.00 43.81 324 GLY A CA 1
ATOM 2352 C C . GLY A 1 326 ? 35.309 4.058 35.449 1.00 43.54 324 GLY A C 1
ATOM 2353 O O . GLY A 1 326 ? 36.571 4.145 35.482 1.00 43.26 324 GLY A O 1
ATOM 2354 N N . GLY A 1 327 ? 34.635 3.493 34.429 1.00 44.30 325 GLY A N 1
ATOM 2355 C CA . GLY A 1 327 ? 35.361 3.027 33.251 1.00 44.56 325 GLY A CA 1
ATOM 2356 C C . GLY A 1 327 ? 35.108 3.875 32.035 1.00 45.81 325 GLY A C 1
ATOM 2357 O O . GLY A 1 327 ? 34.792 5.089 32.153 1.00 44.79 325 GLY A O 1
ATOM 2358 N N . HIS A 1 328 ? 35.212 3.245 30.857 1.00 46.24 326 HIS A N 1
ATOM 2359 C CA . HIS A 1 328 ? 34.967 3.950 29.595 1.00 47.92 326 HIS A CA 1
ATOM 2360 C C . HIS A 1 328 ? 34.122 3.170 28.597 1.00 48.67 326 HIS A C 1
ATOM 2361 O O . HIS A 1 328 ? 34.114 1.932 28.590 1.00 48.14 326 HIS A O 1
ATOM 2368 N N . ARG A 1 329 ? 33.450 3.924 27.739 1.00 49.55 327 ARG A N 1
ATOM 2369 C CA . ARG A 1 329 ? 32.636 3.404 26.656 1.00 51.36 327 ARG A CA 1
ATOM 2370 C C . ARG A 1 329 ? 32.911 4.230 25.412 1.00 52.05 327 ARG A C 1
ATOM 2371 O O . ARG A 1 329 ? 32.805 5.470 25.423 1.00 51.80 327 ARG A O 1
ATOM 2379 N N . LEU A 1 330 ? 33.264 3.541 24.333 1.00 52.81 328 LEU A N 1
ATOM 2380 C CA . LEU A 1 330 ? 33.392 4.181 23.027 1.00 53.64 328 LEU A CA 1
ATOM 2381 C C . LEU A 1 330 ? 31.992 4.387 22.459 1.00 54.22 328 LEU A C 1
ATOM 2382 O O . LEU A 1 330 ? 31.226 3.432 22.344 1.00 54.31 328 LEU A O 1
ATOM 2387 N N . LEU A 1 331 ? 31.648 5.636 22.136 1.00 54.61 329 LEU A N 1
ATOM 2388 C CA . LEU A 1 331 ? 30.375 5.940 21.489 1.00 56.44 329 LEU A CA 1
ATOM 2389 C C . LEU A 1 331 ? 30.566 6.001 19.977 1.00 58.04 329 LEU A C 1
ATOM 2390 O O . LEU A 1 331 ? 30.886 7.057 19.438 1.00 58.58 329 LEU A O 1
ATOM 2395 N N . SER A 1 332 ? 30.354 4.884 19.292 1.00 60.48 330 SER A N 1
ATOM 2396 C CA . SER A 1 332 ? 30.465 4.853 17.831 1.00 62.97 330 SER A CA 1
ATOM 2397 C C . SER A 1 332 ? 29.122 5.126 17.173 1.00 65.21 330 SER A C 1
ATOM 2398 O O . SER A 1 332 ? 28.094 5.126 17.844 1.00 66.06 330 SER A O 1
ATOM 2401 N N . MET A 1 333 ? 29.136 5.384 15.864 1.00 67.93 331 MET A N 1
ATOM 2402 C CA . MET A 1 333 ? 27.938 5.565 15.061 1.00 70.00 331 MET A CA 1
ATOM 2403 C C . MET A 1 333 ? 27.144 4.246 14.929 1.00 71.55 331 MET A C 1
ATOM 2404 O O . MET A 1 333 ? 27.720 3.144 14.914 1.00 71.74 331 MET A O 1
ATOM 2409 N N . LEU A 1 334 ? 25.783 4.403 14.781 1.00 73.84 332 LEU A N 1
ATOM 2410 C CA . LEU A 1 334 ? 24.682 3.371 14.811 1.00 75.49 332 LEU A CA 1
ATOM 2411 C C . LEU A 1 334 ? 25.011 2.118 14.007 1.00 76.73 332 LEU A C 1
ATOM 2412 O O . LEU A 1 334 ? 26.069 1.490 13.937 1.00 77.14 332 LEU A O 1
ATOM 2417 N N . GLU A 1 335 ? 23.890 1.584 13.418 1.00 77.81 333 GLU A N 1
ATOM 2418 C CA . GLU A 1 335 ? 23.767 0.262 12.753 1.00 78.94 333 GLU A CA 1
ATOM 2419 C C . GLU A 1 335 ? 22.666 0.269 11.694 1.00 79.24 333 GLU A C 1
ATOM 2420 O O . GLU A 1 335 ? 22.476 -0.715 10.969 1.00 79.57 333 GLU A O 1
ATOM 2426 N N . GLN A 1 338 ? 16.543 0.616 11.617 1.00 68.62 336 GLN A N 1
ATOM 2427 C CA . GLN A 1 338 ? 16.816 1.171 12.943 1.00 68.50 336 GLN A CA 1
ATOM 2428 C C . GLN A 1 338 ? 15.558 1.755 13.611 1.00 67.57 336 GLN A C 1
ATOM 2429 O O . GLN A 1 338 ? 14.701 1.012 14.116 1.00 67.65 336 GLN A O 1
ATOM 2435 N N . LEU A 1 339 ? 15.476 3.089 13.606 1.00 65.66 337 LEU A N 1
ATOM 2436 C CA . LEU A 1 339 ? 14.393 3.845 14.247 1.00 64.09 337 LEU A CA 1
ATOM 2437 C C . LEU A 1 339 ? 13.758 4.776 13.214 1.00 62.07 337 LEU A C 1
ATOM 2438 O O . LEU A 1 339 ? 14.145 5.941 13.113 1.00 62.40 337 LEU A O 1
ATOM 2443 N N . PRO A 1 340 ? 12.773 4.269 12.450 1.00 60.31 338 PRO A N 1
ATOM 2444 C CA . PRO A 1 340 ? 12.333 5.000 11.258 1.00 58.80 338 PRO A CA 1
ATOM 2445 C C . PRO A 1 340 ? 11.372 6.139 11.575 1.00 57.19 338 PRO A C 1
ATOM 2446 O O . PRO A 1 340 ? 10.619 6.078 12.560 1.00 56.61 338 PRO A O 1
ATOM 2450 N N . ARG A 1 341 ? 11.438 7.185 10.755 1.00 55.52 339 ARG A N 1
ATOM 2451 C CA . ARG A 1 341 ? 10.464 8.264 10.790 1.00 53.73 339 ARG A CA 1
ATOM 2452 C C . ARG A 1 341 ? 10.286 8.885 12.188 1.00 53.29 339 ARG A C 1
ATOM 2453 O O . ARG A 1 341 ? 9.171 9.219 12.601 1.00 52.46 339 ARG A O 1
ATOM 2461 N N . ILE A 1 342 ? 11.399 9.043 12.903 1.00 52.81 340 ILE A N 1
ATOM 2462 C CA . ILE A 1 342 ? 11.386 9.732 14.200 1.00 54.14 340 ILE A CA 1
ATOM 2463 C C . ILE A 1 342 ? 11.335 11.256 14.021 1.00 53.54 340 ILE A C 1
ATOM 2464 O O . ILE A 1 342 ? 11.097 11.987 14.968 1.00 53.37 340 ILE A O 1
ATOM 2469 N N . CYS A 1 343 ? 11.590 11.706 12.794 1.00 54.05 341 CYS A N 1
ATOM 2470 C CA . CYS A 1 343 ? 11.370 13.090 12.375 1.00 54.44 341 CYS A CA 1
ATOM 2471 C C . CYS A 1 343 ? 11.050 13.097 10.891 1.00 54.11 341 CYS A C 1
ATOM 2472 O O . CYS A 1 343 ? 11.036 12.043 10.221 1.00 53.50 341 CYS A O 1
#

InterPro domains:
  IPR010918 PurM-like, C-terminal domain [PF02769] (161-308)
  IPR011854 Carbamoyl dehydratase HypE [PIRSF005644] (5-341)
  IPR011854 Carbamoyl dehydratase HypE [PTHR30303] (5-341)
  IPR011854 Carbamoyl dehydratase HypE [TIGR02124] (7-341)
  IPR011854 Carbamoyl dehydratase HypE [cd02197] (12-303)
  IPR016188 PurM-like, N-terminal domain [PF00586] (39-149)
  IPR036676 PurM-like, C-terminal domain superfamily [G3DSA:3.90.650.10] (152-341)
  IPR036676 PurM-like, C-terminal domain superfamily [SSF56042] (157-336)
  IPR036921 PurM-like, N-terminal domain superfamily [G3DSA:3.30.1330.10] (7-151)
  IPR036921 PurM-like, N-terminal domain superfamily [SSF55326] (11-149)

Solvent-accessible surface area: 14433 Å² total; per-residue (Å²): 104,0,95,73,82,30,28,90,48,31,180,8,9,113,104,10,54,46,80,12,12,29,131,32,13,111,14,122,42,17,37,68,92,104,159,69,23,184,60,102,44,102,58,92,69,3,147,22,81,44,69,9,44,0,37,34,12,55,14,51,50,18,12,0,0,18,0,0,0,18,6,0,0,3,44,2,0,13,80,0,1,92,4,70,18,1,30,8,20,2,72,0,33,47,42,14,70,44,79,31,0,60,112,0,0,36,25,0,3,121,4,5,144,105,3,47,4,97,3,6,42,50,67,22,111,15,40,74,196,68,68,13,54,77,1,50,0,46,0,26,0,34,0,21,43,34,42,147,87,23,2,40,5,88,63,7,121,72,47,1,0,0,0,0,4,0,1,0,0,4,0,0,0,2,0,19,4,55,81,116,71,69,121,67,42,113,74,10,47,7,6,13,18,24,1,16,156,15,0,54,86,0,5,88,127,15,14,62,5,4,0,4,54,17,0,33,176,9,0,0,0,14,6,0,20,67,0,0,28,90,19,117,3,2,0,22,5,72,38,98,28,3,24,17,59,138,20,0,100,85,0,1,90,143,45,74,34,47,17,9,30,2,3,1,8,0,2,0,0,0,0,0,4,90,137,84,0,104,50,0,9,52,18,0,126,148,13,43,54,1,112,65,11,24,84,1,17,29,0,50,47,79,55,89,118,47,93,17,174,35,16,61,0,20,0,80,25,62,171,61,30,131,89,91,0,56,105,72,184,142,51,87,74,11,18